Protein AF-A0A920KR29-F1 (afdb_monomer_lite)

Sequence (307 aa):
MPAYLQNIAGSGRSSRKSPVAQAPIISGMVPCNVIADEILTDHPDRYRAMLVESANPVHSLADSNRMREALRSLELVVVIDIAMTETARAADYVLPASTQYEKWEATFFNFEFPENYFHLRKPLFEPLGDSLSEAEIHCRLLEASGDMPLALIDELREILKREGRAAFRDRFMAAMSEDGMIAKLAPVILYRTLGEVLPEGAAEGAVLWPLTLNFALRDSDSLARAGYEGDPNEQADKLFDAIIAGHSGITFSKDDMQTVWSRLGNEGCIQLVIPTLLEELQVLEAGPVDRANTEFPFALSAGERRD

Secondary structure (DSSP, 8-state):
---SSS-SSS-S----B-TTT--B-BTTBPPGGGHHHHHSS--TT---EEEEES--HHHHSS-HHHHHHHHHHSSEEEEEESS--TTGGG-SEEEEBPPTTSS-EE------SSEEEE-EEPPSS---TT-B-HHHHHHHHHHHHT-S-HHHHHHHHHHHHHH-HHHHHHHHHHHHHH-HHHHHHHHHHHHTTGGGGSGGG-GGGGGHHHHHHHHHHHHHHHHHHTT--SSHHHHHHHHHHHHHH-SS-EEEEE--HHHHHHHSTTTT------HHHHHHHHHHHT------BTTB-----------

Foldseek 3Di:
DQQDFDCPAADQDDCDAQPFPRHDQGNNDDDLQCLLVLQPDPDPNRAQEDEAEADQCCPPPPPNPSVLVSLLSHPAYEYEHCDCHPSVVSGPYYAHAFDPQAAWDWDPDQDDPQWGKIATAHHNDHGDDPHYHVLVVVLVVCVVVVNDPVVLLVVLQVCCVPPNDVSSVVSLVVVCVVDVVSVVCVQNSQLSHVQVPQPPSNSNLSVCLVVLLVCLVPPVVQQVVLPQDDHSNSSSVVVSVCNSPDNDMGTRGGDDPVVVQVPGPPNSDGPPDNPVVVVLVVVCVVPPPPPQDPVHNDDPPDPDPSD

Radius of gyration: 23.45 Å; chains: 1; bounding box: 56×46×64 Å

Structure (mmCIF, N/CA/C/O backbone):
data_AF-A0A920KR29-F1
#
_entry.id   AF-A0A920KR29-F1
#
loop_
_atom_site.group_PDB
_atom_site.id
_atom_site.type_symbol
_atom_site.label_atom_id
_atom_site.label_alt_id
_atom_site.label_comp_id
_atom_site.label_asym_id
_atom_site.label_entity_id
_atom_site.label_seq_id
_atom_site.pdbx_PDB_ins_code
_atom_site.Cartn_x
_atom_site.Cartn_y
_atom_site.Cartn_z
_atom_site.occupancy
_atom_site.B_iso_or_equiv
_atom_site.auth_seq_id
_atom_site.auth_comp_id
_atom_site.auth_asym_id
_atom_site.auth_atom_id
_atom_site.pdbx_PDB_model_num
ATOM 1 N N . MET A 1 1 ? 27.895 7.045 6.489 1.00 32.09 1 MET A N 1
ATOM 2 C CA . MET A 1 1 ? 26.987 8.123 6.954 1.00 32.09 1 MET A CA 1
ATOM 3 C C . MET A 1 1 ? 25.670 8.047 6.179 1.00 32.09 1 MET A C 1
ATOM 5 O O . MET A 1 1 ? 25.695 7.434 5.112 1.00 32.09 1 MET A O 1
ATOM 9 N N . PRO A 1 2 ? 24.511 8.479 6.709 1.00 36.91 2 PRO A N 1
ATOM 10 C CA . PRO A 1 2 ? 23.272 8.494 5.928 1.00 36.91 2 PRO A CA 1
ATOM 11 C C . PRO A 1 2 ? 23.406 9.492 4.766 1.00 36.91 2 PRO A C 1
ATOM 13 O O . PRO A 1 2 ? 24.017 10.543 4.920 1.00 36.91 2 PRO A O 1
ATOM 16 N N . ALA A 1 3 ? 22.907 9.115 3.591 1.00 41.03 3 ALA A N 1
ATOM 17 C CA . ALA A 1 3 ? 23.108 9.800 2.308 1.00 41.03 3 ALA A CA 1
ATOM 18 C C . ALA A 1 3 ? 21.884 10.641 1.888 1.00 41.03 3 ALA A C 1
ATOM 20 O O . ALA A 1 3 ? 21.690 10.906 0.708 1.00 41.03 3 ALA A O 1
ATOM 21 N N . TYR A 1 4 ? 21.008 10.988 2.832 1.00 44.69 4 TYR A N 1
ATOM 22 C CA . TYR A 1 4 ? 19.692 11.558 2.544 1.00 44.69 4 TYR A CA 1
ATOM 23 C C . TYR A 1 4 ? 19.180 12.389 3.726 1.00 44.69 4 TYR A C 1
ATOM 25 O O . TYR A 1 4 ? 19.467 12.077 4.881 1.00 44.69 4 TYR A O 1
ATOM 33 N N . LEU A 1 5 ? 18.416 13.443 3.418 1.00 39.66 5 LEU A N 1
ATOM 34 C CA . LEU A 1 5 ? 17.867 14.394 4.395 1.00 39.66 5 LEU A CA 1
ATOM 35 C C . LEU A 1 5 ? 16.688 13.821 5.200 1.00 39.66 5 LEU A C 1
ATOM 37 O O . LEU A 1 5 ? 16.509 14.181 6.358 1.00 39.66 5 LEU A O 1
ATOM 41 N N . GLN A 1 6 ? 15.938 12.879 4.625 1.00 40.28 6 GLN A N 1
ATOM 42 C CA . GLN A 1 6 ? 14.946 12.034 5.293 1.00 40.28 6 GLN A CA 1
ATOM 43 C C . GLN A 1 6 ? 14.618 10.858 4.356 1.00 40.28 6 GLN A C 1
ATOM 45 O O . GLN A 1 6 ? 14.696 11.010 3.136 1.00 40.28 6 GLN A O 1
ATOM 50 N N . ASN A 1 7 ? 14.275 9.679 4.885 1.00 45.22 7 ASN A N 1
ATOM 51 C CA . ASN A 1 7 ? 13.752 8.595 4.045 1.00 45.22 7 ASN A CA 1
ATOM 52 C C . ASN A 1 7 ? 12.341 8.988 3.577 1.00 45.22 7 ASN A C 1
ATOM 54 O O . ASN A 1 7 ? 11.392 8.840 4.339 1.00 45.22 7 ASN A O 1
ATOM 58 N N . ILE A 1 8 ? 12.203 9.489 2.345 1.00 42.66 8 ILE A N 1
ATOM 59 C CA . ILE A 1 8 ? 10.887 9.726 1.718 1.00 42.66 8 ILE A CA 1
ATOM 60 C C . ILE A 1 8 ? 10.174 8.382 1.472 1.00 42.66 8 ILE A C 1
ATOM 62 O O . ILE A 1 8 ? 8.961 8.288 1.619 1.00 42.66 8 ILE A O 1
ATOM 66 N N . ALA A 1 9 ? 10.937 7.324 1.173 1.00 43.38 9 ALA A N 1
ATOM 67 C CA . ALA A 1 9 ? 10.475 5.938 1.144 1.00 43.38 9 ALA A CA 1
ATOM 68 C C . ALA A 1 9 ? 11.655 4.964 1.341 1.00 43.38 9 ALA A C 1
ATOM 70 O O . ALA A 1 9 ? 12.730 5.165 0.771 1.00 43.38 9 ALA A O 1
ATOM 71 N N . GLY A 1 10 ? 11.438 3.885 2.103 1.00 46.12 10 GLY A N 1
ATOM 72 C CA . GLY A 1 10 ? 12.388 2.780 2.311 1.00 46.12 10 GLY A CA 1
ATOM 73 C C . GLY A 1 10 ? 13.506 3.043 3.329 1.00 46.12 10 GLY A C 1
ATOM 74 O O . GLY A 1 10 ? 13.668 4.143 3.846 1.00 46.12 10 GLY A O 1
ATOM 75 N N . SER A 1 11 ? 14.283 2.007 3.653 1.00 48.25 11 SER A N 1
ATOM 76 C CA . SER A 1 11 ? 15.522 2.140 4.421 1.00 48.25 11 SER A CA 1
ATOM 77 C C . SER A 1 11 ? 16.669 2.399 3.442 1.00 48.25 11 SER A C 1
ATOM 79 O O . SER A 1 11 ? 17.024 1.533 2.645 1.00 48.25 11 SER A O 1
ATOM 81 N N . GLY A 1 12 ? 17.244 3.605 3.467 1.00 48.38 12 GLY A N 1
ATOM 82 C CA . GLY A 1 12 ? 18.262 4.078 2.519 1.00 48.38 12 GLY A CA 1
ATOM 83 C C . GLY A 1 12 ? 19.635 3.384 2.547 1.00 48.38 12 GLY A C 1
ATOM 84 O O . GLY A 1 12 ? 20.655 4.022 2.301 1.00 48.38 12 GLY A O 1
ATOM 85 N N . ARG A 1 13 ? 19.682 2.076 2.819 1.00 51.50 13 ARG A N 1
ATOM 86 C CA . ARG A 1 13 ? 20.790 1.171 2.491 1.00 51.50 13 ARG A CA 1
ATOM 87 C C . ARG A 1 13 ? 20.230 -0.211 2.180 1.00 51.50 13 ARG A C 1
ATOM 89 O O . ARG A 1 13 ? 20.000 -1.013 3.080 1.00 51.50 13 ARG A O 1
ATOM 96 N N . SER A 1 14 ? 20.058 -0.507 0.901 1.00 57.16 14 SER A N 1
ATOM 97 C CA . SER A 1 14 ? 19.889 -1.878 0.435 1.00 57.16 14 SER A CA 1
ATOM 98 C C . SER A 1 14 ? 21.133 -2.236 -0.368 1.00 57.16 14 SER A C 1
ATOM 100 O O . SER A 1 14 ? 21.427 -1.610 -1.379 1.00 57.16 14 SER A O 1
ATOM 102 N N . SER A 1 15 ? 21.892 -3.223 0.109 1.00 66.62 15 SER A N 1
ATOM 103 C CA . SER A 1 15 ? 22.982 -3.848 -0.650 1.00 66.62 15 SER A CA 1
ATOM 104 C C . SER A 1 15 ? 22.463 -4.840 -1.692 1.00 66.62 15 SER A C 1
ATOM 106 O O . SER A 1 15 ? 23.258 -5.485 -2.375 1.00 66.62 15 SER A O 1
ATOM 108 N N . ARG A 1 16 ? 21.137 -5.011 -1.787 1.00 82.88 16 ARG A N 1
ATOM 109 C CA . ARG A 1 16 ? 20.531 -5.947 -2.725 1.00 82.88 16 ARG A CA 1
ATOM 110 C C . ARG A 1 16 ? 20.673 -5.405 -4.134 1.00 82.88 16 ARG A C 1
ATOM 112 O O . ARG A 1 16 ? 20.494 -4.212 -4.382 1.00 82.88 16 ARG A O 1
ATOM 119 N N . LYS A 1 17 ? 20.965 -6.322 -5.039 1.00 89.44 17 LYS A N 1
ATOM 120 C CA . LYS A 1 17 ? 21.074 -6.074 -6.464 1.00 89.44 17 LYS A CA 1
ATOM 121 C C . LYS A 1 17 ? 20.037 -6.915 -7.187 1.00 89.44 17 LYS A C 1
ATOM 123 O O . LYS A 1 17 ? 19.626 -7.956 -6.670 1.00 89.44 17 LYS A O 1
ATOM 128 N N . SER A 1 18 ? 19.596 -6.443 -8.342 1.00 92.19 18 SER A N 1
ATOM 129 C CA . SER A 1 18 ? 18.762 -7.230 -9.238 1.00 92.19 18 SER A CA 1
ATOM 130 C C . SER A 1 18 ? 19.529 -8.481 -9.702 1.00 92.19 18 SER A C 1
ATOM 132 O O . SER A 1 18 ? 20.762 -8.449 -9.761 1.00 92.19 18 SER A O 1
ATOM 134 N N . PRO A 1 19 ? 18.845 -9.609 -9.945 1.00 92.75 19 PRO A N 1
ATOM 135 C CA . PRO A 1 19 ? 19.512 -10.890 -10.153 1.00 92.75 19 PRO A CA 1
ATOM 136 C C . PRO A 1 19 ? 20.372 -10.924 -11.422 1.00 92.75 19 PRO A C 1
ATOM 138 O O . PRO A 1 19 ? 21.468 -11.479 -11.372 1.00 92.75 19 PRO A O 1
ATOM 141 N N . VAL A 1 20 ? 19.938 -10.294 -12.519 1.00 95.12 20 VAL A N 1
ATOM 142 C CA . VAL A 1 20 ? 20.642 -10.355 -13.809 1.00 95.12 20 VAL A CA 1
ATOM 143 C C . VAL A 1 20 ? 21.602 -9.183 -13.990 1.00 95.12 20 VAL A C 1
ATOM 145 O O . VAL A 1 20 ? 22.815 -9.377 -14.049 1.00 95.12 20 VAL A O 1
ATOM 148 N N . ALA A 1 21 ? 21.083 -7.957 -14.068 1.00 92.88 21 ALA A N 1
ATOM 149 C CA . ALA A 1 21 ? 21.861 -6.757 -14.371 1.00 92.88 21 ALA A CA 1
ATOM 150 C C . ALA A 1 21 ? 22.701 -6.284 -13.177 1.00 92.88 21 ALA A C 1
ATOM 152 O O . ALA A 1 21 ? 23.499 -5.356 -13.305 1.00 92.88 21 ALA A O 1
ATOM 153 N N . GLN A 1 22 ? 22.524 -6.902 -12.001 1.00 92.50 22 GLN A N 1
ATOM 154 C CA . GLN A 1 22 ? 23.219 -6.533 -10.768 1.00 92.50 22 GLN A CA 1
ATOM 155 C C . GLN A 1 22 ? 23.025 -5.049 -10.401 1.00 92.50 22 GLN A C 1
ATOM 157 O O . GLN A 1 22 ? 23.864 -4.436 -9.729 1.00 92.50 22 GLN A O 1
ATOM 162 N N . ALA A 1 23 ? 21.888 -4.483 -10.813 1.00 88.56 23 ALA A N 1
ATOM 163 C CA . ALA A 1 23 ? 21.534 -3.095 -10.591 1.00 88.56 23 ALA A CA 1
ATOM 164 C C . ALA A 1 23 ? 21.112 -2.889 -9.125 1.00 88.56 23 ALA A C 1
ATOM 166 O O . ALA A 1 23 ? 20.394 -3.728 -8.574 1.00 88.56 23 ALA A O 1
ATOM 167 N N . PRO A 1 24 ? 21.521 -1.794 -8.460 1.00 84.19 24 PRO A N 1
ATOM 168 C CA . PRO A 1 24 ? 21.132 -1.534 -7.077 1.00 84.19 24 PRO A CA 1
ATOM 169 C C . PRO A 1 24 ? 19.609 -1.457 -6.904 1.00 84.19 24 PRO A C 1
ATOM 171 O O . PRO A 1 24 ? 18.938 -0.694 -7.600 1.00 84.19 24 PRO A O 1
ATOM 174 N N . ILE A 1 25 ? 19.071 -2.204 -5.937 1.00 83.69 25 ILE A N 1
ATOM 175 C CA . ILE A 1 25 ? 17.658 -2.131 -5.549 1.00 83.69 25 ILE A CA 1
ATOM 176 C C . ILE A 1 25 ? 17.528 -1.098 -4.439 1.00 83.69 25 ILE A C 1
ATOM 178 O O . ILE A 1 25 ? 17.910 -1.359 -3.295 1.00 83.69 25 ILE A O 1
ATOM 182 N N . ILE A 1 26 ? 16.971 0.066 -4.764 1.00 79.00 26 ILE A N 1
ATOM 183 C CA . ILE A 1 26 ? 16.855 1.201 -3.843 1.00 79.00 26 ILE A CA 1
ATOM 184 C C . ILE A 1 26 ? 15.423 1.253 -3.327 1.00 79.00 26 ILE A C 1
ATOM 186 O O . ILE A 1 26 ? 14.479 1.336 -4.106 1.00 79.00 26 ILE A O 1
ATOM 190 N N . SER A 1 27 ? 15.255 1.170 -2.006 1.00 74.81 27 SER A N 1
ATOM 191 C CA . SER A 1 27 ? 13.931 1.174 -1.364 1.00 74.81 27 SER A CA 1
ATOM 192 C C . SER A 1 27 ? 12.973 0.109 -1.921 1.00 74.81 27 SER A C 1
ATOM 194 O O . SER A 1 27 ? 11.772 0.327 -2.003 1.00 74.81 27 SER A O 1
ATOM 196 N N . GLY A 1 28 ? 13.514 -1.052 -2.311 1.00 80.38 28 GLY A N 1
ATOM 197 C CA . GLY A 1 28 ? 12.745 -2.153 -2.903 1.00 80.38 28 GLY A CA 1
ATOM 198 C C . GLY A 1 28 ? 12.438 -1.997 -4.396 1.00 80.38 28 GLY A C 1
ATOM 199 O O . GLY A 1 28 ? 11.865 -2.909 -4.977 1.00 80.38 28 GLY A O 1
ATOM 200 N N . MET A 1 29 ? 12.845 -0.894 -5.030 1.0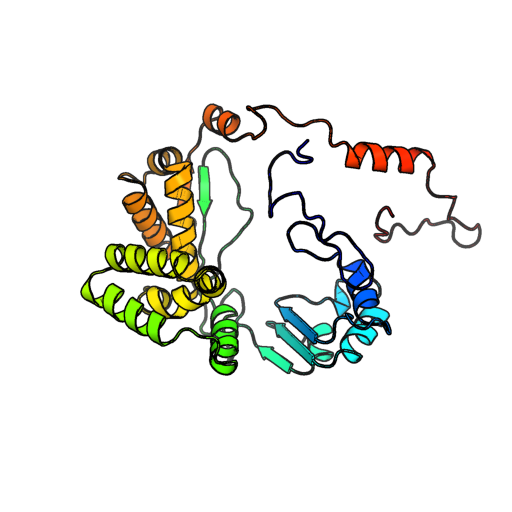0 85.69 29 MET A N 1
ATOM 201 C CA . MET A 1 29 ? 12.582 -0.620 -6.442 1.00 85.69 29 MET A CA 1
ATOM 202 C C . MET A 1 29 ? 13.770 -1.022 -7.317 1.00 85.69 29 MET A C 1
ATOM 204 O O . MET A 1 29 ? 14.912 -0.626 -7.062 1.00 85.69 29 MET A O 1
ATOM 208 N N . VAL A 1 30 ? 13.486 -1.790 -8.368 1.00 88.62 30 VAL A N 1
ATOM 209 C CA . VAL A 1 30 ? 14.433 -2.105 -9.445 1.00 88.62 30 VAL A CA 1
ATOM 210 C C . VAL A 1 30 ? 14.406 -0.962 -10.465 1.00 88.62 30 VAL A C 1
ATOM 212 O O . VAL A 1 30 ? 13.326 -0.458 -10.780 1.00 88.62 30 VAL A O 1
ATOM 215 N N . PRO A 1 31 ? 15.557 -0.523 -11.003 1.00 88.19 31 PRO A N 1
ATOM 216 C CA . PRO A 1 31 ? 15.575 0.472 -12.065 1.00 88.19 31 PRO A CA 1
ATOM 217 C C . PRO A 1 31 ? 14.772 0.059 -13.299 1.00 88.19 31 PRO A C 1
ATOM 219 O O . PRO A 1 31 ? 14.993 -1.006 -13.866 1.00 88.19 31 PRO A O 1
ATOM 222 N N . CYS A 1 32 ? 13.883 0.933 -13.771 1.00 90.38 32 CYS A N 1
ATOM 223 C CA . CYS A 1 32 ? 13.009 0.588 -14.890 1.00 90.38 32 CYS A CA 1
ATOM 224 C C . CYS A 1 32 ? 13.764 0.314 -16.202 1.00 90.38 32 CYS A C 1
ATOM 226 O O . CYS A 1 32 ? 13.289 -0.454 -17.032 1.00 90.38 32 CYS A O 1
ATOM 228 N N . ASN A 1 33 ? 14.939 0.923 -16.389 1.00 87.69 33 ASN A N 1
ATOM 229 C CA . ASN A 1 33 ? 15.741 0.774 -17.603 1.00 87.69 33 ASN A CA 1
ATOM 230 C C . ASN A 1 33 ? 16.387 -0.611 -17.743 1.00 87.69 33 ASN A C 1
ATOM 232 O O . ASN A 1 33 ? 16.671 -1.007 -18.865 1.00 87.69 33 ASN A O 1
ATOM 236 N N . VAL A 1 34 ? 16.577 -1.351 -16.643 1.00 92.12 34 VAL A N 1
ATOM 237 C CA . VAL A 1 34 ? 17.141 -2.709 -16.702 1.00 92.12 34 VAL A CA 1
ATOM 238 C C . VAL A 1 34 ? 16.070 -3.792 -16.796 1.00 92.12 34 VAL A C 1
ATOM 240 O O . VAL A 1 34 ? 16.413 -4.950 -16.981 1.00 92.12 34 VAL A O 1
ATOM 243 N N . ILE A 1 35 ? 14.775 -3.458 -16.700 1.00 94.75 35 ILE A N 1
ATOM 244 C CA . ILE A 1 35 ? 13.690 -4.459 -16.686 1.00 94.75 35 ILE A CA 1
ATOM 245 C C . ILE A 1 35 ? 13.759 -5.370 -17.914 1.00 94.75 35 ILE A C 1
ATOM 247 O O . ILE A 1 35 ? 13.662 -6.584 -17.777 1.00 94.75 35 ILE A O 1
ATOM 251 N N . ALA A 1 36 ? 13.959 -4.806 -19.107 1.00 95.56 36 ALA A N 1
ATOM 252 C CA . ALA A 1 36 ? 14.069 -5.617 -20.313 1.00 95.56 36 ALA A CA 1
ATOM 253 C C . ALA A 1 36 ? 15.317 -6.515 -20.299 1.00 95.56 36 ALA A C 1
ATOM 255 O O . ALA A 1 36 ? 15.246 -7.632 -20.796 1.00 95.56 36 ALA A O 1
ATOM 256 N N . ASP A 1 37 ? 16.426 -6.071 -19.703 1.00 95.00 37 ASP A N 1
ATOM 257 C CA . ASP A 1 37 ? 17.659 -6.861 -19.581 1.00 95.00 37 ASP A CA 1
ATOM 258 C C . ASP A 1 37 ? 17.519 -7.990 -18.550 1.00 95.00 37 ASP A C 1
ATOM 260 O O . ASP A 1 37 ? 18.048 -9.081 -18.746 1.00 95.00 37 ASP A O 1
ATOM 264 N N . GLU A 1 38 ? 16.754 -7.757 -17.479 1.00 96.50 38 GLU A N 1
ATOM 265 C CA . GLU A 1 38 ? 16.387 -8.776 -16.486 1.00 96.50 38 GLU A CA 1
ATOM 266 C C . GLU A 1 38 ? 15.477 -9.873 -17.061 1.00 96.50 38 GLU A C 1
ATOM 268 O O . GLU A 1 38 ? 15.359 -10.943 -16.464 1.00 96.50 38 GLU A O 1
ATOM 273 N N . ILE A 1 39 ? 14.833 -9.617 -18.204 1.00 97.88 39 ILE A N 1
ATOM 274 C CA . ILE A 1 39 ? 13.908 -10.538 -18.876 1.00 97.88 39 ILE A CA 1
ATOM 275 C C . ILE A 1 39 ? 14.580 -11.216 -20.079 1.00 97.88 39 ILE A C 1
ATOM 277 O O . ILE A 1 39 ? 14.587 -12.441 -20.181 1.00 97.88 39 ILE A O 1
ATOM 281 N N . LEU A 1 40 ? 15.152 -10.428 -20.994 1.00 97.44 40 LEU A N 1
ATOM 282 C CA . LEU A 1 40 ? 15.701 -10.865 -22.283 1.00 97.44 40 LEU A CA 1
ATOM 283 C C . LEU A 1 40 ? 17.138 -11.380 -22.137 1.00 97.44 40 LEU A C 1
ATOM 285 O O . LEU A 1 40 ? 18.087 -10.838 -22.704 1.00 97.44 40 LEU A O 1
ATOM 289 N N . THR A 1 41 ? 17.298 -12.434 -21.346 1.00 96.88 41 THR A N 1
ATOM 290 C CA . THR A 1 41 ? 18.589 -13.060 -21.052 1.00 96.88 41 THR A CA 1
ATOM 291 C C . THR A 1 41 ? 18.433 -14.568 -20.869 1.00 96.88 41 THR A C 1
ATOM 293 O O . THR A 1 41 ? 17.345 -15.062 -20.580 1.00 96.88 41 THR A O 1
ATOM 296 N N . ASP A 1 42 ? 19.538 -15.305 -20.954 1.00 95.75 42 ASP A N 1
ATOM 297 C CA . ASP A 1 42 ? 19.591 -16.732 -20.614 1.00 95.75 42 ASP A CA 1
ATOM 298 C C . ASP A 1 42 ? 19.933 -16.980 -19.132 1.00 95.75 42 ASP A C 1
ATOM 300 O O . ASP A 1 42 ? 20.106 -18.127 -18.714 1.00 95.75 42 ASP A O 1
ATOM 304 N N . HIS A 1 43 ? 20.037 -15.924 -18.313 1.00 97.44 43 HIS A N 1
ATOM 305 C CA . HIS A 1 43 ? 20.346 -16.055 -16.887 1.00 97.44 43 HIS A CA 1
ATOM 306 C C . HIS A 1 43 ? 19.310 -16.948 -16.168 1.00 97.44 43 HIS A C 1
ATOM 308 O O . HIS A 1 43 ? 18.105 -16.778 -16.387 1.00 97.44 43 HIS A O 1
ATOM 314 N N . PRO A 1 44 ? 19.735 -17.881 -15.288 1.00 96.38 44 PRO A N 1
ATOM 315 C CA . PRO A 1 44 ? 18.816 -18.798 -14.605 1.00 96.38 44 PRO A CA 1
ATOM 316 C C . PRO A 1 44 ? 17.783 -18.077 -13.729 1.00 96.38 44 PRO A C 1
ATOM 318 O O . PRO A 1 44 ? 16.637 -18.510 -13.661 1.00 96.38 44 PRO A O 1
ATOM 321 N N . ASP A 1 45 ? 18.171 -16.952 -13.124 1.00 96.38 45 ASP A N 1
ATOM 322 C CA . ASP A 1 45 ? 17.314 -16.144 -12.242 1.00 96.38 45 ASP A CA 1
ATOM 323 C C . ASP A 1 45 ? 16.628 -14.964 -12.956 1.00 96.38 45 ASP A C 1
ATOM 325 O O . ASP A 1 45 ? 16.266 -13.975 -12.315 1.00 96.38 45 ASP A O 1
ATOM 329 N N . ARG A 1 46 ? 16.490 -15.019 -14.288 1.00 97.25 46 ARG A N 1
ATOM 330 C CA . ARG A 1 46 ? 15.768 -13.985 -15.044 1.00 97.25 46 ARG A CA 1
ATOM 331 C C . ARG A 1 46 ? 14.313 -13.872 -14.592 1.00 97.25 46 ARG A C 1
ATOM 333 O O . ARG A 1 46 ? 13.714 -14.843 -14.120 1.00 97.25 46 ARG A O 1
ATOM 340 N N . TYR A 1 47 ? 13.702 -12.716 -14.810 1.00 97.44 47 TYR A N 1
ATOM 341 C CA . TYR A 1 47 ? 12.272 -12.559 -14.562 1.00 97.44 47 TYR A CA 1
ATOM 342 C C . TYR A 1 47 ? 11.467 -13.386 -15.572 1.00 97.44 47 TYR A C 1
ATOM 344 O O . TYR A 1 47 ? 11.694 -13.310 -16.777 1.00 97.44 47 TYR A O 1
ATOM 352 N N . ARG A 1 48 ? 10.538 -14.207 -15.065 1.00 98.00 48 ARG A N 1
ATOM 353 C CA . ARG A 1 48 ? 9.689 -15.106 -15.874 1.00 98.00 48 ARG A CA 1
ATOM 354 C C . ARG A 1 48 ? 8.219 -14.707 -15.879 1.00 98.00 48 ARG A C 1
ATOM 356 O O . ARG A 1 48 ? 7.492 -15.124 -16.769 1.00 98.00 48 ARG A O 1
ATOM 363 N N . ALA A 1 49 ? 7.791 -13.891 -14.922 1.00 98.25 49 ALA A N 1
ATOM 364 C CA . ALA A 1 49 ? 6.436 -13.370 -14.855 1.00 98.25 49 ALA A CA 1
ATOM 365 C C . ALA A 1 49 ? 6.442 -11.902 -14.422 1.00 98.25 49 ALA A C 1
ATOM 367 O O . ALA A 1 49 ? 7.364 -11.461 -13.731 1.00 98.25 49 ALA A O 1
ATOM 368 N N . MET A 1 50 ? 5.403 -11.164 -14.805 1.00 97.62 50 MET A N 1
ATOM 369 C CA . MET A 1 50 ? 5.210 -9.774 -14.407 1.00 97.62 50 MET A CA 1
ATOM 370 C C . MET A 1 50 ? 3.735 -9.502 -14.107 1.00 97.62 50 MET A C 1
ATOM 372 O O . MET A 1 50 ? 2.859 -9.802 -14.916 1.00 97.62 50 MET A O 1
ATOM 376 N N . LEU A 1 51 ? 3.476 -8.901 -12.946 1.00 98.06 51 LEU A N 1
ATOM 377 C CA . LEU A 1 51 ? 2.200 -8.269 -12.628 1.00 98.06 51 LEU A CA 1
ATOM 378 C C . LEU A 1 51 ? 2.384 -6.759 -12.785 1.00 98.06 51 LEU A C 1
ATOM 380 O O . LEU A 1 51 ? 3.255 -6.172 -12.143 1.00 98.06 51 LEU A O 1
ATOM 384 N N . VAL A 1 52 ? 1.608 -6.152 -13.677 1.00 98.00 52 VAL A N 1
ATOM 385 C CA . VAL A 1 52 ? 1.643 -4.715 -13.952 1.00 98.00 52 VAL A CA 1
ATOM 386 C C . VAL A 1 52 ? 0.346 -4.104 -13.457 1.00 98.00 52 VAL A C 1
ATOM 388 O O . VAL A 1 52 ? -0.725 -4.470 -13.926 1.00 98.00 52 VAL A O 1
ATOM 391 N N . GLU A 1 53 ? 0.436 -3.161 -12.531 1.00 97.62 53 GLU A N 1
ATOM 392 C CA . GLU A 1 53 ? -0.726 -2.491 -11.951 1.00 97.62 53 GLU A CA 1
ATOM 393 C C . GLU A 1 53 ? -0.636 -0.990 -12.202 1.00 97.62 53 GLU A C 1
ATOM 395 O O . GLU A 1 53 ? 0.396 -0.378 -11.917 1.00 97.62 53 GLU A O 1
ATOM 400 N N . SER A 1 54 ? -1.708 -0.410 -12.753 1.00 94.75 54 SER A N 1
ATOM 401 C CA . SER A 1 54 ? -1.844 1.035 -12.993 1.00 94.75 54 SER A CA 1
ATOM 402 C C . SER A 1 54 ? -0.634 1.669 -13.704 1.00 94.75 54 SER A C 1
ATOM 404 O O . SER A 1 54 ? -0.243 2.806 -13.429 1.00 94.75 54 SER A O 1
ATOM 406 N N . ALA A 1 55 ? -0.016 0.928 -14.630 1.00 95.31 55 ALA A N 1
ATOM 407 C CA . ALA A 1 55 ? 1.177 1.350 -15.351 1.00 95.31 55 ALA A CA 1
ATOM 408 C C . ALA A 1 55 ? 1.164 0.858 -16.802 1.00 95.31 55 ALA A C 1
ATOM 410 O O . ALA A 1 55 ? 0.683 -0.227 -17.115 1.00 95.31 55 ALA A O 1
ATOM 411 N N . ASN A 1 56 ? 1.776 1.644 -17.690 1.00 96.94 56 ASN A N 1
ATOM 412 C CA . ASN A 1 56 ? 1.877 1.326 -19.113 1.00 96.94 56 ASN A CA 1
ATOM 413 C C . ASN A 1 56 ? 3.345 1.288 -19.589 1.00 96.94 56 ASN A C 1
ATOM 415 O O . ASN A 1 56 ? 3.732 2.116 -20.417 1.00 96.94 56 ASN A O 1
ATOM 419 N N . PRO A 1 57 ? 4.185 0.366 -19.075 1.00 95.75 57 PRO A N 1
ATOM 420 C CA . PRO A 1 57 ? 5.617 0.326 -19.362 1.00 95.75 57 PRO A CA 1
ATOM 421 C C . PRO A 1 57 ? 5.968 0.195 -20.846 1.00 95.75 57 PRO A C 1
ATOM 423 O O . PRO A 1 57 ? 6.994 0.723 -21.263 1.00 95.75 57 PRO A O 1
ATOM 426 N N . VAL A 1 58 ? 5.122 -0.436 -21.669 1.00 96.12 58 VAL A N 1
ATOM 427 C CA . VAL A 1 58 ? 5.323 -0.468 -23.130 1.00 96.12 58 VAL A CA 1
ATOM 428 C C . VAL A 1 58 ? 5.391 0.940 -23.725 1.00 96.12 58 VAL A C 1
ATOM 430 O O . VAL A 1 58 ? 6.136 1.170 -24.678 1.00 96.12 58 VAL A O 1
ATOM 433 N N . HIS A 1 59 ? 4.604 1.871 -23.191 1.00 94.19 59 HIS A N 1
ATOM 434 C CA . HIS A 1 59 ? 4.565 3.254 -23.650 1.00 94.19 59 HIS A CA 1
ATOM 435 C C . HIS A 1 59 ? 5.499 4.171 -22.849 1.00 94.19 59 HIS A C 1
ATOM 437 O O . HIS A 1 59 ? 6.142 5.036 -23.435 1.00 94.19 59 HIS A O 1
ATOM 443 N N . SER A 1 60 ? 5.556 4.010 -21.524 1.00 93.00 60 SER A N 1
ATOM 444 C CA . SER A 1 60 ? 6.206 4.966 -20.623 1.00 93.00 60 SER A CA 1
ATOM 445 C C . SER A 1 60 ? 7.690 4.703 -20.369 1.00 93.00 60 SER A C 1
ATOM 447 O O . SER A 1 60 ? 8.394 5.627 -19.961 1.00 93.00 60 SER A O 1
ATOM 449 N N . LEU A 1 61 ? 8.180 3.476 -20.584 1.00 91.56 61 LEU A N 1
ATOM 450 C CA . LEU A 1 61 ? 9.599 3.154 -20.430 1.00 91.56 61 LEU A CA 1
ATOM 451 C C . LEU A 1 61 ? 10.362 3.325 -21.746 1.00 91.56 61 LEU A C 1
ATOM 453 O O . LEU A 1 61 ? 9.793 3.282 -22.838 1.00 91.56 61 LEU A O 1
ATOM 457 N N . ALA A 1 62 ? 11.675 3.526 -21.623 1.00 84.31 62 ALA A N 1
ATOM 458 C CA . ALA A 1 62 ? 12.566 3.643 -22.768 1.00 84.31 62 ALA A CA 1
ATOM 459 C C . ALA A 1 62 ? 12.551 2.363 -23.619 1.00 84.31 62 ALA A C 1
ATOM 461 O O . ALA A 1 62 ? 12.428 1.257 -23.095 1.00 84.31 62 ALA A O 1
ATOM 462 N N . ASP A 1 63 ? 12.708 2.545 -24.931 1.00 90.75 63 ASP A N 1
ATOM 463 C CA . ASP A 1 63 ? 12.679 1.478 -25.934 1.00 90.75 63 ASP A CA 1
ATOM 464 C C . ASP A 1 63 ? 11.400 0.617 -25.883 1.00 90.75 63 ASP A C 1
ATOM 466 O O . ASP A 1 63 ? 11.391 -0.561 -25.515 1.00 90.75 63 ASP A O 1
ATOM 470 N N . SER A 1 64 ? 10.287 1.211 -26.324 1.00 93.75 64 SER A N 1
ATOM 471 C CA . SER A 1 64 ? 8.990 0.532 -26.411 1.00 93.75 64 SER A CA 1
ATOM 472 C C . SER A 1 64 ? 9.027 -0.774 -27.210 1.00 93.75 64 SER A C 1
ATOM 474 O O . SER A 1 64 ? 8.210 -1.661 -26.971 1.00 93.75 64 SER A O 1
ATOM 476 N N . ASN A 1 65 ? 9.925 -0.915 -28.192 1.00 94.81 65 ASN A N 1
ATOM 477 C CA . ASN A 1 65 ? 10.015 -2.141 -28.986 1.00 94.81 65 ASN A CA 1
ATOM 478 C C . ASN A 1 65 ? 10.635 -3.271 -28.170 1.00 94.81 65 ASN A C 1
ATOM 480 O O . ASN A 1 65 ? 10.046 -4.353 -28.111 1.00 94.81 65 ASN A O 1
ATOM 484 N N . ARG A 1 66 ? 11.748 -2.991 -27.485 1.00 95.38 66 ARG A N 1
ATOM 485 C CA . ARG A 1 66 ? 12.396 -3.934 -26.569 1.00 95.38 66 ARG A CA 1
ATOM 486 C C . ARG A 1 66 ? 11.493 -4.289 -25.393 1.00 95.38 66 ARG A C 1
ATOM 488 O O . ARG A 1 66 ? 11.401 -5.455 -25.034 1.00 95.38 66 ARG A O 1
ATOM 495 N N . MET A 1 67 ? 10.743 -3.330 -24.845 1.00 96.75 67 MET A N 1
ATOM 496 C CA . MET A 1 67 ? 9.785 -3.620 -23.773 1.00 96.75 67 MET A CA 1
ATOM 497 C C . MET A 1 67 ? 8.660 -4.559 -24.239 1.00 96.75 67 MET A C 1
ATOM 499 O O . MET A 1 67 ? 8.315 -5.508 -23.540 1.00 96.75 67 MET A O 1
ATOM 503 N N . ARG A 1 68 ? 8.117 -4.365 -25.451 1.00 97.00 68 ARG A N 1
ATOM 504 C CA . ARG A 1 68 ? 7.132 -5.304 -26.026 1.00 97.00 68 ARG A CA 1
ATOM 505 C C . ARG A 1 68 ? 7.715 -6.693 -26.263 1.00 97.00 68 ARG A C 1
ATOM 507 O O . ARG A 1 68 ? 6.997 -7.677 -26.127 1.00 97.00 68 ARG A O 1
ATOM 514 N N . GLU A 1 69 ? 8.971 -6.774 -26.690 1.00 97.69 69 GLU A N 1
ATOM 515 C CA . GLU A 1 69 ? 9.679 -8.047 -26.834 1.00 97.69 69 GLU A CA 1
ATOM 516 C C . GLU A 1 69 ? 9.832 -8.746 -25.482 1.00 97.69 69 GLU A C 1
ATOM 518 O O . GLU A 1 69 ? 9.446 -9.906 -25.366 1.00 97.69 69 GLU A O 1
ATOM 523 N N . ALA A 1 70 ? 10.278 -8.015 -24.457 1.00 97.94 70 ALA A N 1
ATOM 524 C CA . ALA A 1 70 ? 10.416 -8.511 -23.095 1.00 97.94 70 ALA A CA 1
ATOM 525 C C . ALA A 1 70 ? 9.093 -9.085 -22.573 1.00 97.94 70 ALA A C 1
ATOM 527 O O . ALA A 1 70 ? 9.051 -10.257 -22.200 1.00 97.94 70 ALA A O 1
ATOM 528 N N . LEU A 1 71 ? 7.995 -8.323 -22.642 1.00 97.94 71 LEU A N 1
ATOM 529 C CA . LEU A 1 71 ? 6.689 -8.803 -22.179 1.00 97.94 71 LEU A CA 1
ATOM 530 C C . LEU A 1 71 ? 6.233 -10.075 -22.904 1.00 97.94 71 LEU A C 1
ATOM 532 O O . LEU A 1 71 ? 5.763 -10.997 -22.254 1.00 97.94 71 LEU A O 1
ATOM 536 N N . ARG A 1 72 ? 6.435 -10.174 -24.226 1.00 97.00 72 ARG A N 1
ATOM 537 C CA . ARG A 1 72 ? 6.084 -11.387 -24.992 1.00 97.00 72 ARG A CA 1
ATOM 538 C C . ARG A 1 72 ? 6.957 -12.604 -24.681 1.00 97.00 72 ARG A C 1
ATOM 540 O O . ARG A 1 72 ? 6.585 -13.709 -25.059 1.00 97.00 72 ARG A O 1
ATOM 547 N N . SER A 1 73 ? 8.135 -12.402 -24.096 1.00 97.81 73 SER A N 1
ATOM 548 C CA . SER A 1 73 ? 9.058 -13.486 -23.740 1.00 97.81 73 SER A CA 1
ATOM 549 C C . SER A 1 73 ? 8.832 -14.036 -22.328 1.00 97.81 73 SER A C 1
ATOM 551 O O . SER A 1 73 ? 9.348 -15.105 -21.998 1.00 97.81 73 SER A O 1
ATOM 553 N N . LEU A 1 74 ? 8.072 -13.308 -21.501 1.00 98.50 74 LEU A N 1
ATOM 554 C CA . LEU A 1 74 ? 7.624 -13.777 -20.196 1.00 98.50 74 LEU A CA 1
ATOM 555 C C . LEU A 1 74 ? 6.629 -14.930 -20.353 1.00 98.50 74 LEU A C 1
ATOM 557 O O . LEU A 1 74 ? 5.947 -15.072 -21.362 1.00 98.50 74 LEU A O 1
ATOM 561 N N . GLU A 1 75 ? 6.547 -15.758 -19.322 1.00 98.50 75 GLU A N 1
ATOM 562 C CA . GLU A 1 75 ? 5.627 -16.896 -19.255 1.00 98.50 75 GLU A CA 1
ATOM 563 C C . GLU A 1 75 ? 4.247 -16.507 -18.741 1.00 98.50 75 GLU A C 1
ATOM 565 O O . GLU A 1 75 ? 3.289 -17.255 -18.925 1.00 98.50 75 GLU A O 1
ATOM 570 N N . LEU A 1 76 ? 4.171 -15.373 -18.045 1.00 98.62 76 LEU A N 1
ATOM 571 C CA . LEU A 1 76 ? 2.929 -14.814 -17.550 1.00 98.62 76 LEU A CA 1
ATOM 572 C C . LEU A 1 76 ? 3.049 -13.298 -17.405 1.00 98.62 76 LEU A C 1
ATOM 574 O O . LEU A 1 76 ? 3.881 -12.796 -16.645 1.00 98.62 76 LEU A O 1
ATOM 578 N N . VAL A 1 77 ? 2.156 -12.577 -18.067 1.00 98.69 77 VAL A N 1
ATOM 579 C CA . VAL A 1 77 ? 1.942 -11.145 -17.892 1.00 98.69 77 VAL A CA 1
ATOM 580 C C . VAL A 1 77 ? 0.490 -10.912 -17.496 1.00 98.69 77 VAL A C 1
ATOM 582 O O . VAL A 1 77 ? -0.432 -11.194 -18.262 1.00 98.69 77 VAL A O 1
ATOM 585 N N . VAL A 1 78 ? 0.287 -10.376 -16.295 1.00 98.69 78 VAL A N 1
ATOM 586 C CA . VAL A 1 78 ? -1.031 -9.967 -15.793 1.00 98.69 78 VAL A CA 1
ATOM 587 C C . VAL A 1 78 ? -1.053 -8.453 -15.678 1.00 98.69 78 VAL A C 1
ATOM 589 O O . VAL A 1 78 ? -0.163 -7.873 -15.059 1.00 98.69 78 VAL A O 1
ATOM 592 N N . VAL A 1 79 ? -2.062 -7.812 -16.260 1.00 98.75 79 VAL A N 1
ATOM 593 C CA . VAL A 1 79 ? -2.236 -6.357 -16.201 1.00 98.75 79 VAL A CA 1
ATOM 594 C C . VAL A 1 79 ? -3.511 -6.015 -15.437 1.00 98.75 79 VAL A C 1
ATOM 596 O O . VAL A 1 79 ? -4.594 -6.437 -15.833 1.00 98.75 79 VAL A O 1
ATOM 599 N N . ILE A 1 80 ? -3.380 -5.248 -14.356 1.00 98.62 80 ILE A N 1
ATOM 600 C CA . ILE A 1 80 ? -4.476 -4.630 -13.603 1.00 98.62 80 ILE A CA 1
ATOM 601 C C . ILE A 1 80 ? -4.556 -3.167 -14.044 1.00 98.62 80 ILE A C 1
ATOM 603 O O . ILE A 1 80 ? -3.668 -2.371 -13.731 1.00 98.62 80 ILE A O 1
ATOM 607 N N . ASP A 1 81 ? -5.579 -2.819 -14.821 1.00 97.62 81 ASP A N 1
ATOM 608 C CA . ASP A 1 81 ? -5.695 -1.492 -15.435 1.00 97.62 81 ASP A CA 1
ATOM 609 C C . ASP A 1 81 ? -7.169 -1.134 -15.681 1.00 97.62 81 ASP A C 1
ATOM 611 O O . ASP A 1 81 ? -8.036 -2.003 -15.801 1.00 97.62 81 ASP A O 1
ATOM 615 N N . ILE A 1 82 ? -7.446 0.164 -15.768 1.00 96.94 82 ILE A N 1
ATOM 616 C CA . ILE A 1 82 ? -8.772 0.714 -16.074 1.00 96.94 82 ILE A CA 1
ATOM 617 C C . ILE A 1 82 ? -9.046 0.729 -17.585 1.00 96.94 82 ILE A C 1
ATOM 619 O O . ILE A 1 82 ? -10.176 0.952 -18.020 1.00 96.94 82 ILE A O 1
ATOM 623 N N . ALA A 1 83 ? -8.006 0.544 -18.404 1.00 95.81 83 ALA A N 1
ATOM 624 C CA . ALA A 1 83 ? -8.089 0.619 -19.855 1.00 95.81 83 ALA A CA 1
ATOM 625 C C . ALA A 1 83 ? -7.239 -0.453 -20.549 1.00 95.81 83 ALA A C 1
ATOM 627 O O . ALA A 1 83 ? -6.237 -0.941 -20.033 1.00 95.81 83 ALA A O 1
ATOM 628 N N . MET A 1 84 ? -7.608 -0.772 -21.792 1.00 97.25 84 MET A N 1
ATOM 629 C CA . MET A 1 84 ? -6.824 -1.643 -22.671 1.00 97.25 84 MET A CA 1
ATOM 630 C C . MET A 1 84 ? -5.621 -0.881 -23.263 1.00 97.25 84 MET A C 1
ATOM 632 O O . MET A 1 84 ? -5.617 -0.515 -24.443 1.00 97.25 84 MET A O 1
ATOM 636 N N . THR A 1 85 ? -4.619 -0.606 -22.424 1.00 97.75 85 THR A N 1
ATOM 637 C CA . THR A 1 85 ? -3.365 0.086 -22.772 1.00 97.75 85 THR A CA 1
ATOM 638 C C . THR A 1 85 ? -2.459 -0.744 -23.688 1.00 97.75 85 THR A C 1
ATOM 640 O O . THR A 1 85 ? -2.681 -1.934 -23.907 1.00 97.75 85 THR A O 1
ATOM 643 N N . GLU A 1 86 ? -1.395 -0.153 -24.240 1.00 97.25 86 GLU A N 1
ATOM 644 C CA . GLU A 1 86 ? -0.399 -0.883 -25.038 1.00 97.25 86 GLU A CA 1
ATOM 645 C C . GLU A 1 86 ? 0.251 -2.028 -24.255 1.00 97.25 86 GLU A C 1
ATOM 647 O O . GLU A 1 86 ? 0.587 -3.052 -24.850 1.00 97.25 86 GLU A O 1
ATOM 652 N N . THR A 1 87 ? 0.402 -1.862 -22.939 1.00 98.19 87 THR A N 1
ATOM 653 C CA . THR A 1 87 ? 0.862 -2.923 -22.037 1.00 98.19 87 THR A CA 1
ATOM 654 C C . THR A 1 87 ? -0.214 -3.989 -21.846 1.00 98.19 87 THR A C 1
ATOM 656 O O . THR A 1 87 ? 0.085 -5.165 -22.028 1.00 98.19 87 THR A O 1
ATOM 659 N N . ALA A 1 88 ? -1.469 -3.607 -21.578 1.00 98.12 88 ALA A N 1
ATOM 660 C CA . ALA A 1 88 ? -2.580 -4.560 -21.462 1.00 98.12 88 ALA A CA 1
ATOM 661 C C . ALA A 1 88 ? -2.761 -5.407 -22.734 1.00 98.12 88 ALA A C 1
ATOM 663 O O . ALA A 1 88 ? -2.989 -6.610 -22.666 1.00 98.12 88 ALA A O 1
ATOM 664 N N . ARG A 1 89 ? -2.567 -4.810 -23.916 1.00 97.25 89 ARG A N 1
ATOM 665 C CA . ARG A 1 89 ? -2.618 -5.512 -25.212 1.00 97.25 89 ARG A CA 1
ATOM 666 C C . ARG A 1 89 ? -1.495 -6.531 -25.418 1.00 97.25 89 ARG A C 1
ATOM 668 O O . ARG A 1 89 ? -1.575 -7.314 -26.362 1.00 97.25 89 ARG A O 1
ATOM 675 N N . ALA A 1 90 ? -0.440 -6.470 -24.610 1.00 96.12 90 ALA A N 1
ATOM 676 C CA . ALA A 1 90 ? 0.671 -7.414 -24.618 1.00 96.12 90 ALA A CA 1
ATOM 677 C C . ALA A 1 90 ? 0.582 -8.449 -23.479 1.00 96.12 90 ALA A C 1
ATOM 679 O O . ALA A 1 90 ? 1.494 -9.261 -23.358 1.00 96.12 90 ALA A O 1
ATOM 680 N N . ALA A 1 91 ? -0.471 -8.406 -22.656 1.00 98.31 91 ALA A N 1
ATOM 681 C CA . ALA A 1 91 ? -0.651 -9.277 -21.502 1.00 98.31 91 ALA A CA 1
ATOM 682 C C . ALA A 1 91 ? -1.354 -10.595 -21.852 1.00 98.31 91 ALA A C 1
ATOM 684 O O . ALA A 1 91 ? -2.137 -10.654 -22.802 1.00 98.31 91 ALA A O 1
ATOM 685 N N . ASP A 1 92 ? -1.133 -11.624 -21.033 1.00 98.62 92 ASP A N 1
ATOM 686 C CA . ASP A 1 92 ? -1.892 -12.879 -21.083 1.00 98.62 92 ASP A CA 1
ATOM 687 C C . ASP A 1 92 ? -3.274 -12.713 -20.444 1.00 98.62 92 ASP A C 1
ATOM 689 O O . ASP A 1 92 ? -4.273 -13.225 -20.953 1.00 98.62 92 ASP A O 1
ATOM 693 N N . TYR A 1 93 ? -3.337 -11.963 -19.339 1.00 98.44 93 TYR A N 1
ATOM 694 C CA . TYR A 1 93 ? -4.573 -11.653 -18.628 1.00 98.44 93 TYR A CA 1
ATOM 695 C C . TYR A 1 93 ? -4.671 -10.163 -18.331 1.00 98.44 93 TYR A C 1
ATOM 697 O O . TYR A 1 93 ? -3.707 -9.532 -17.896 1.00 98.44 93 TYR A O 1
ATOM 705 N N . VAL A 1 94 ? -5.874 -9.622 -18.508 1.00 98.38 94 VAL A N 1
ATOM 706 C CA . VAL A 1 94 ? -6.222 -8.262 -18.099 1.00 98.38 94 VAL A CA 1
ATOM 707 C C . VAL A 1 94 ? -7.313 -8.353 -17.041 1.00 98.38 94 VAL A C 1
ATOM 709 O O . VAL A 1 94 ? -8.372 -8.928 -17.291 1.00 98.38 94 VAL A O 1
ATOM 712 N N . LEU A 1 95 ? -7.036 -7.807 -15.861 1.00 98.44 95 LEU A N 1
ATOM 713 C CA . LEU A 1 95 ? -7.966 -7.714 -14.743 1.00 98.44 95 LEU A CA 1
ATOM 714 C C . LEU A 1 95 ? -8.509 -6.274 -14.702 1.00 98.44 95 LEU A C 1
ATOM 716 O O . LEU A 1 95 ? -7.731 -5.349 -14.461 1.00 98.44 95 LEU A O 1
ATOM 720 N N . PRO A 1 96 ? -9.806 -6.052 -14.986 1.00 97.81 96 PRO A N 1
ATOM 721 C CA . PRO A 1 96 ? -10.361 -4.707 -15.080 1.00 97.81 96 PRO A CA 1
ATOM 722 C C . PRO A 1 96 ? -10.438 -4.050 -13.698 1.00 97.81 96 PRO A C 1
ATOM 724 O O . PRO A 1 96 ? -11.169 -4.513 -12.820 1.00 97.81 96 PRO A O 1
ATOM 727 N N . ALA A 1 97 ? -9.703 -2.953 -13.521 1.00 97.94 97 ALA A N 1
ATOM 728 C CA . ALA A 1 97 ? -9.730 -2.163 -12.297 1.00 97.94 97 ALA A CA 1
ATOM 729 C C . ALA A 1 97 ? -10.825 -1.089 -12.345 1.00 97.94 97 ALA A C 1
ATOM 731 O O . ALA A 1 97 ? -11.083 -0.490 -13.393 1.00 97.94 97 ALA A O 1
ATOM 732 N N . SER A 1 98 ? -11.442 -0.807 -11.199 1.00 97.50 98 SER A N 1
ATOM 733 C CA . SER A 1 98 ? -12.334 0.341 -11.033 1.00 97.50 98 SER A CA 1
ATOM 734 C C . SER A 1 98 ? -11.557 1.650 -11.177 1.00 97.50 98 SER A C 1
ATOM 736 O O . SER A 1 98 ? -10.432 1.799 -10.682 1.00 97.50 98 SER A O 1
ATOM 738 N N . THR A 1 99 ? -12.166 2.633 -11.834 1.00 95.94 99 THR A N 1
ATOM 739 C CA . THR A 1 99 ? -11.595 3.973 -11.954 1.00 95.94 99 THR A CA 1
ATOM 740 C C . THR A 1 99 ? -11.569 4.687 -10.607 1.00 95.94 99 THR A C 1
ATOM 742 O O . THR A 1 99 ? -12.247 4.324 -9.648 1.00 95.94 99 THR A O 1
ATOM 745 N N . GLN A 1 100 ? -10.829 5.790 -10.563 1.00 93.12 100 GLN A N 1
ATOM 746 C CA . GLN A 1 100 ? -10.717 6.658 -9.393 1.00 93.12 100 GLN A CA 1
ATOM 747 C C . GLN A 1 100 ? -12.075 7.216 -8.895 1.00 93.12 100 GLN A C 1
ATOM 749 O O . GLN A 1 100 ? -12.185 7.694 -7.768 1.00 93.12 100 GLN A O 1
ATOM 754 N N . TYR A 1 101 ? -13.109 7.194 -9.745 1.00 95.06 101 TYR A N 1
ATOM 755 C CA . TYR A 1 101 ? -14.458 7.660 -9.419 1.00 95.06 101 TYR A CA 1
ATOM 756 C C . TYR A 1 101 ? -15.384 6.542 -8.924 1.00 95.06 101 TYR A C 1
ATOM 758 O O . TYR A 1 101 ? -16.511 6.830 -8.541 1.00 95.06 101 TYR A O 1
ATOM 766 N N . GLU A 1 102 ? -14.928 5.293 -8.939 1.00 96.69 102 GLU A N 1
ATOM 767 C CA . GLU A 1 102 ? -15.733 4.091 -8.673 1.00 96.69 102 GLU A CA 1
ATOM 768 C C . GLU A 1 102 ? -15.237 3.311 -7.448 1.00 96.69 102 GLU A C 1
ATOM 770 O O . GLU A 1 102 ? -15.757 2.246 -7.126 1.00 96.69 102 GLU A O 1
ATOM 775 N N . LYS A 1 103 ? -14.212 3.829 -6.764 1.00 95.56 103 LYS A N 1
ATOM 776 C CA . LYS A 1 103 ? -13.624 3.230 -5.565 1.00 95.56 103 LYS A CA 1
ATOM 777 C C . LYS A 1 103 ? -13.211 4.294 -4.556 1.00 95.56 103 LYS A C 1
ATOM 779 O O . LYS A 1 103 ? -13.056 5.470 -4.894 1.00 95.56 103 LYS A O 1
ATOM 784 N N . TRP A 1 104 ? -13.007 3.856 -3.321 1.00 95.81 104 TRP A N 1
ATOM 785 C CA . TRP A 1 104 ? -12.400 4.669 -2.277 1.00 95.81 104 TRP A CA 1
ATOM 786 C C . TRP A 1 104 ? -10.904 4.829 -2.540 1.00 95.81 104 TRP A C 1
ATOM 788 O O . TRP A 1 104 ? -10.196 3.848 -2.758 1.00 95.81 104 TRP A O 1
ATOM 798 N N . GLU A 1 105 ? -10.411 6.065 -2.528 1.00 92.25 105 GLU A N 1
ATOM 799 C CA . GLU A 1 105 ? -9.015 6.344 -2.872 1.00 92.25 105 GLU A CA 1
ATOM 800 C C . GLU A 1 105 ? -8.511 7.603 -2.171 1.00 92.25 105 GLU A C 1
ATOM 802 O O . GLU A 1 105 ? -9.266 8.550 -1.949 1.00 92.25 105 GLU A O 1
ATOM 807 N N . ALA A 1 106 ? -7.230 7.625 -1.813 1.00 91.12 106 ALA A N 1
ATOM 808 C CA . ALA A 1 106 ? -6.617 8.748 -1.118 1.00 91.12 106 ALA A CA 1
ATOM 809 C C . ALA A 1 106 ? -5.653 9.521 -2.018 1.00 91.12 106 ALA A C 1
ATOM 811 O O . ALA A 1 106 ? -4.940 8.946 -2.841 1.00 91.12 106 ALA A O 1
ATOM 812 N N . THR A 1 107 ? -5.579 10.832 -1.806 1.00 81.25 107 THR A N 1
ATOM 813 C CA . THR A 1 107 ? -4.530 11.658 -2.410 1.00 81.25 107 THR A CA 1
ATOM 814 C C . THR A 1 107 ? -3.274 11.601 -1.545 1.00 81.25 107 THR A C 1
ATOM 816 O O . THR A 1 107 ? -3.324 11.910 -0.357 1.00 81.25 107 THR A O 1
ATOM 819 N N . PHE A 1 108 ? -2.137 11.263 -2.155 1.00 77.81 108 PHE A N 1
ATOM 820 C CA . PHE A 1 108 ? -0.811 11.355 -1.538 1.00 77.81 108 PHE A CA 1
ATOM 821 C C . PHE A 1 108 ? -0.059 12.603 -2.040 1.00 77.81 108 PHE A C 1
ATOM 823 O O . PHE A 1 108 ? -0.414 13.169 -3.072 1.00 77.81 108 PHE A O 1
ATOM 830 N N . PHE A 1 109 ? 1.001 13.012 -1.330 1.00 69.19 109 PHE A N 1
ATOM 831 C CA . PHE A 1 109 ? 1.853 14.185 -1.629 1.00 69.19 109 PHE A CA 1
ATOM 832 C C . PHE A 1 109 ? 1.221 15.567 -1.406 1.00 69.19 109 PHE A C 1
ATOM 834 O O . PHE A 1 109 ? 1.622 16.550 -2.019 1.00 69.19 109 PHE A O 1
ATOM 841 N N . ASN A 1 110 ? 0.276 15.669 -0.482 1.00 72.62 110 ASN A N 1
ATOM 842 C CA . ASN A 1 110 ? -0.343 16.921 -0.052 1.00 72.62 110 ASN A CA 1
ATOM 843 C C . ASN A 1 110 ? 0.286 17.453 1.255 1.00 72.62 110 ASN A C 1
ATOM 845 O O . ASN A 1 110 ? -0.416 17.755 2.222 1.00 72.62 110 ASN A O 1
ATOM 849 N N . PHE A 1 111 ? 1.621 17.495 1.296 1.00 74.62 111 PHE A N 1
ATOM 850 C CA . PHE A 1 111 ? 2.377 17.946 2.466 1.00 74.62 111 PHE A CA 1
ATOM 851 C C . PHE A 1 111 ? 2.314 19.455 2.586 1.00 74.62 111 PHE A C 1
ATOM 853 O O . PHE A 1 111 ? 2.747 20.136 1.664 1.00 74.62 111 PHE A O 1
ATOM 860 N N . GLU A 1 112 ? 1.851 19.951 3.731 1.00 84.06 112 GLU A N 1
ATOM 861 C CA . GLU A 1 112 ? 1.724 21.382 3.967 1.00 84.06 112 GLU A CA 1
ATOM 862 C C . GLU A 1 112 ? 2.218 21.797 5.352 1.00 84.06 112 GLU A C 1
ATOM 864 O O . GLU A 1 112 ? 2.402 20.992 6.268 1.00 84.06 112 GLU A O 1
ATOM 869 N N . PHE A 1 113 ? 2.485 23.091 5.504 1.00 87.69 113 PHE A N 1
ATOM 870 C CA . PHE A 1 113 ? 2.894 23.683 6.770 1.00 87.69 113 PHE A CA 1
ATOM 871 C C . PHE A 1 113 ? 2.125 24.991 7.000 1.00 87.69 113 PHE A C 1
ATOM 873 O O . PHE A 1 113 ? 2.045 25.811 6.082 1.00 87.69 113 PHE A O 1
ATOM 880 N N . PRO A 1 114 ? 1.590 25.242 8.211 1.00 92.69 114 PRO A N 1
ATOM 881 C CA . PRO A 1 114 ? 1.751 24.460 9.449 1.00 92.69 114 PRO A CA 1
ATOM 882 C C . PRO A 1 114 ? 0.763 23.298 9.627 1.00 92.69 114 PRO A C 1
ATOM 884 O O . PRO A 1 114 ? 0.924 22.498 10.545 1.00 92.69 114 PRO A O 1
ATOM 887 N N . GLU A 1 115 ? -0.268 23.218 8.792 1.00 93.88 115 GLU A N 1
ATOM 888 C CA . GLU A 1 115 ? -1.353 22.242 8.905 1.00 93.88 115 GLU A CA 1
ATOM 889 C C . GLU A 1 115 ? -1.246 21.229 7.773 1.00 93.88 115 GLU A C 1
ATOM 891 O O . GLU A 1 115 ? -1.248 21.619 6.610 1.00 93.88 115 GLU A O 1
ATOM 896 N N . ASN A 1 116 ? -1.163 19.943 8.113 1.00 92.12 116 ASN A N 1
ATOM 897 C CA . ASN A 1 116 ? -1.180 18.865 7.130 1.00 92.12 116 ASN A CA 1
ATOM 898 C C . ASN A 1 116 ? -2.582 18.289 7.006 1.00 92.12 116 ASN A C 1
ATOM 900 O O . ASN A 1 116 ? -3.282 18.072 8.002 1.00 92.12 116 ASN A O 1
ATOM 904 N N . TYR A 1 117 ? -2.957 17.998 5.766 1.00 92.50 117 TYR A N 1
ATOM 905 C CA . TYR A 1 117 ? -4.281 17.512 5.420 1.00 92.50 117 TYR A CA 1
ATOM 906 C C . TYR A 1 117 ? -4.212 16.070 4.935 1.00 92.50 117 TYR A C 1
ATOM 908 O O . TYR A 1 117 ? -3.187 15.620 4.435 1.00 92.50 117 TYR A O 1
ATOM 916 N N . PHE A 1 118 ? -5.312 15.340 5.039 1.00 93.81 118 PHE A N 1
ATOM 917 C CA . PHE A 1 118 ? -5.482 14.047 4.389 1.00 93.81 118 PHE A CA 1
ATOM 918 C C . PHE A 1 118 ? -6.899 13.952 3.843 1.00 93.81 118 PHE A C 1
ATOM 920 O O . PHE A 1 118 ? -7.842 14.407 4.485 1.00 93.81 118 PHE A O 1
ATOM 927 N N . HIS A 1 119 ? -7.060 13.382 2.655 1.00 93.19 119 HIS A N 1
ATOM 928 C CA . HIS A 1 119 ? -8.370 13.220 2.041 1.00 93.19 119 HIS A CA 1
ATOM 929 C C . HIS A 1 119 ? -8.510 11.806 1.493 1.00 93.19 119 HIS A C 1
ATOM 931 O O . HIS A 1 119 ? -7.779 11.420 0.580 1.00 93.19 119 HIS A O 1
ATOM 937 N N . LEU A 1 120 ? -9.472 11.071 2.049 1.00 94.56 120 LEU A N 1
ATOM 938 C CA . LEU A 1 120 ? -9.997 9.846 1.473 1.00 94.56 120 LEU A CA 1
ATOM 939 C C . LEU A 1 120 ? -11.262 10.203 0.688 1.00 94.56 120 LEU A C 1
ATOM 941 O O . LEU A 1 120 ? -12.251 10.657 1.257 1.00 94.56 120 LEU A O 1
ATOM 945 N N . ARG A 1 121 ? -11.216 10.027 -0.628 1.00 93.56 121 ARG A N 1
ATOM 946 C CA . ARG A 1 121 ? -12.330 10.312 -1.526 1.00 93.56 121 ARG A CA 1
ATOM 947 C C . ARG A 1 121 ? -13.262 9.104 -1.593 1.00 93.56 121 ARG A C 1
ATOM 949 O O . ARG A 1 121 ? -12.804 7.984 -1.810 1.00 93.56 121 ARG A O 1
ATOM 956 N N . LYS A 1 122 ? -14.567 9.365 -1.484 1.00 94.12 122 LYS A N 1
ATOM 957 C CA . LYS A 1 122 ? -15.635 8.383 -1.724 1.00 94.12 122 LYS A CA 1
ATOM 958 C C . LYS A 1 122 ? -15.859 8.154 -3.230 1.00 94.12 122 LYS A C 1
ATOM 960 O O . LYS A 1 122 ? -15.671 9.101 -4.003 1.00 94.12 122 LYS A O 1
ATOM 965 N N . PRO A 1 123 ? -16.318 6.965 -3.658 1.00 95.25 123 PRO A N 1
ATOM 966 C CA . PRO A 1 123 ? -16.769 6.761 -5.033 1.00 95.25 123 PRO A CA 1
ATOM 967 C C . PRO A 1 123 ? -17.914 7.725 -5.387 1.00 95.25 123 PRO A C 1
ATOM 969 O O . PRO A 1 123 ? -18.782 8.022 -4.567 1.00 95.25 123 PRO A O 1
ATOM 972 N N . LEU A 1 124 ? -17.904 8.232 -6.620 1.00 95.00 124 LEU A N 1
ATOM 973 C CA . LEU A 1 124 ? -18.979 9.041 -7.205 1.00 95.00 124 LEU A CA 1
ATOM 974 C C . LEU A 1 124 ? -19.949 8.196 -8.039 1.00 95.00 124 LEU A C 1
ATOM 976 O O . LEU A 1 124 ? -21.083 8.618 -8.269 1.00 95.00 124 LEU A O 1
ATOM 980 N N . PHE A 1 125 ? -19.497 7.033 -8.504 1.00 95.81 125 PHE A N 1
ATOM 981 C CA . PHE A 1 125 ? -20.260 6.098 -9.318 1.00 95.81 125 PHE A CA 1
ATOM 982 C C . PHE A 1 125 ? -20.076 4.675 -8.793 1.00 95.81 125 PHE A C 1
ATOM 984 O O . PHE A 1 125 ? -19.079 4.369 -8.144 1.00 95.81 125 PHE A O 1
ATOM 991 N N . GLU A 1 126 ? -21.035 3.806 -9.097 1.00 95.25 126 GLU A N 1
ATOM 992 C CA . GLU A 1 126 ? -20.862 2.364 -8.921 1.00 95.25 126 GLU A CA 1
ATOM 993 C C . GLU A 1 126 ? -19.829 1.828 -9.930 1.00 95.25 126 GLU A C 1
ATOM 995 O O . GLU A 1 126 ? -19.744 2.377 -11.035 1.00 95.25 126 GLU A O 1
ATOM 1000 N N . PRO A 1 127 ? -19.087 0.753 -9.603 1.00 95.62 127 PRO A N 1
ATOM 1001 C CA . PRO A 1 127 ? -18.173 0.104 -10.540 1.00 95.62 127 PRO A CA 1
ATOM 1002 C C . PRO A 1 127 ? -18.825 -0.234 -11.886 1.00 95.62 127 PRO A C 1
ATOM 1004 O O . PRO A 1 127 ? -19.936 -0.772 -11.954 1.00 95.62 127 PRO A O 1
ATOM 1007 N N . LEU A 1 128 ? -18.127 0.079 -12.979 1.00 94.75 128 LEU A N 1
ATOM 1008 C CA . LEU A 1 128 ? -18.599 -0.212 -14.325 1.00 94.75 128 LEU A CA 1
ATOM 1009 C C . LEU A 1 128 ? -18.423 -1.695 -14.686 1.00 94.75 128 LEU A C 1
ATOM 1011 O O . LEU A 1 128 ? -17.315 -2.182 -14.907 1.00 94.75 128 LEU A O 1
ATOM 1015 N N . GLY A 1 129 ? -19.546 -2.388 -14.882 1.00 95.50 129 GLY A N 1
ATOM 1016 C CA . GLY A 1 129 ? -19.543 -3.793 -15.288 1.00 95.50 129 GLY A CA 1
ATOM 1017 C C . GLY A 1 129 ? -19.002 -4.686 -14.175 1.00 95.50 129 GLY A C 1
ATOM 1018 O O . GLY A 1 129 ? -19.479 -4.607 -13.049 1.00 95.50 129 GLY A O 1
ATOM 1019 N N . ASP A 1 130 ? -18.013 -5.518 -14.501 1.00 95.75 130 ASP A N 1
ATOM 1020 C CA . ASP A 1 130 ? -17.373 -6.440 -13.553 1.00 95.75 130 ASP A CA 1
ATOM 1021 C C . ASP A 1 130 ? -16.024 -5.903 -13.029 1.00 95.75 130 ASP A C 1
ATOM 1023 O O . ASP A 1 130 ? -15.176 -6.686 -12.593 1.00 95.75 130 ASP A O 1
ATOM 1027 N N . SER A 1 131 ? -15.778 -4.588 -13.124 1.00 97.62 131 SER A N 1
ATOM 1028 C CA . SER A 1 131 ? -14.554 -3.991 -12.584 1.00 97.62 131 SER A CA 1
ATOM 1029 C C . SER A 1 131 ? -14.512 -4.087 -11.058 1.00 97.62 131 SER A C 1
ATOM 1031 O O . SER A 1 131 ? -15.536 -4.048 -10.373 1.00 97.62 131 SER A O 1
ATOM 1033 N N . LEU A 1 132 ? -13.304 -4.252 -10.523 1.00 97.69 132 LEU A N 1
ATOM 1034 C CA . LEU A 1 132 ? -13.057 -4.410 -9.092 1.00 97.69 132 LEU A CA 1
ATOM 1035 C C . LEU A 1 132 ? -12.009 -3.393 -8.634 1.00 97.69 132 LEU A C 1
ATOM 1037 O O . LEU A 1 132 ? -11.130 -3.008 -9.407 1.00 97.69 132 LEU A O 1
ATOM 1041 N N . SER A 1 133 ? -12.052 -2.986 -7.365 1.00 96.81 133 SER A N 1
ATOM 1042 C CA . SER A 1 133 ? -10.920 -2.267 -6.778 1.00 96.81 133 SER A CA 1
ATOM 1043 C C . SER A 1 133 ? -9.694 -3.181 -6.713 1.00 96.81 133 SER A C 1
ATOM 1045 O O . SER A 1 133 ? -9.806 -4.404 -6.602 1.00 96.81 133 SER A O 1
ATOM 1047 N N . GLU A 1 134 ? -8.499 -2.602 -6.760 1.00 96.62 134 GLU A N 1
ATOM 1048 C CA . GLU A 1 134 ? -7.247 -3.357 -6.691 1.00 96.62 134 GLU A CA 1
ATOM 1049 C C . GLU A 1 134 ? -7.152 -4.144 -5.381 1.00 96.62 134 GLU A C 1
ATOM 1051 O O . GLU A 1 134 ? -6.689 -5.282 -5.378 1.00 96.62 134 GLU A O 1
ATOM 1056 N N . ALA A 1 135 ? -7.669 -3.588 -4.279 1.00 96.25 135 ALA A N 1
ATOM 1057 C CA . ALA A 1 135 ? -7.746 -4.284 -2.999 1.00 96.25 135 ALA A CA 1
ATOM 1058 C C . ALA A 1 135 ? -8.559 -5.589 -3.098 1.00 96.25 135 ALA A C 1
ATOM 1060 O O . ALA A 1 135 ? -8.100 -6.632 -2.627 1.00 96.25 135 ALA A O 1
ATOM 1061 N N . GLU A 1 136 ? -9.720 -5.558 -3.759 1.00 97.69 136 GLU A N 1
ATOM 1062 C CA . GLU A 1 136 ? -10.539 -6.749 -4.000 1.00 97.69 136 GLU A CA 1
ATOM 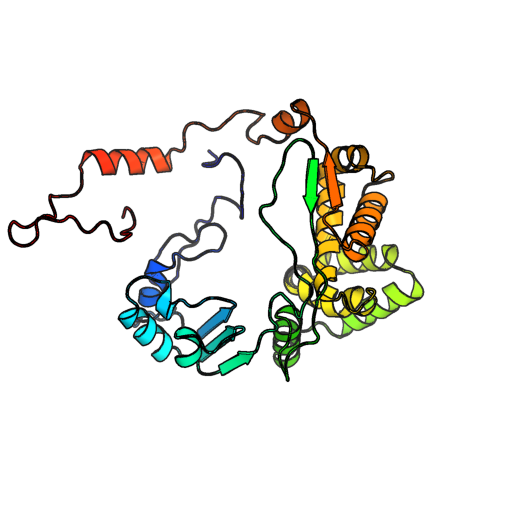1063 C C . GLU A 1 136 ? -9.835 -7.745 -4.935 1.00 97.69 136 GLU A C 1
ATOM 1065 O O . GLU A 1 136 ? -9.851 -8.950 -4.672 1.00 97.69 136 GLU A O 1
ATOM 1070 N N . ILE A 1 137 ? -9.170 -7.260 -5.992 1.00 98.19 137 ILE A N 1
ATOM 1071 C CA . ILE A 1 137 ? -8.392 -8.102 -6.917 1.00 98.19 137 ILE A CA 1
ATOM 1072 C C . ILE A 1 137 ? -7.283 -8.848 -6.160 1.00 98.19 137 ILE A C 1
ATOM 1074 O O . ILE A 1 137 ? -7.189 -10.072 -6.264 1.00 98.19 137 ILE A O 1
ATOM 1078 N N . HIS A 1 138 ? -6.481 -8.145 -5.356 1.00 97.38 138 HIS A N 1
ATOM 1079 C CA . HIS A 1 138 ? -5.404 -8.750 -4.562 1.00 97.38 138 HIS A CA 1
ATOM 1080 C C . HIS A 1 138 ? -5.927 -9.742 -3.521 1.00 97.38 138 HIS A C 1
ATOM 1082 O O . HIS A 1 138 ? -5.335 -10.809 -3.347 1.00 97.38 138 HIS A O 1
ATOM 1088 N N . CYS A 1 139 ? -7.058 -9.449 -2.870 1.00 97.94 139 CYS A N 1
ATOM 1089 C CA . CYS A 1 139 ? -7.685 -10.397 -1.947 1.00 97.94 139 CYS A CA 1
ATOM 1090 C C . CYS A 1 139 ? -8.101 -11.689 -2.662 1.00 97.94 139 CYS A C 1
ATOM 1092 O O . CYS A 1 139 ? -7.777 -12.775 -2.184 1.00 97.94 139 CYS A O 1
ATOM 1094 N N . ARG A 1 140 ? -8.746 -11.590 -3.832 1.00 97.88 140 ARG A N 1
ATOM 1095 C CA . ARG A 1 140 ? -9.147 -12.767 -4.621 1.00 97.88 140 ARG A CA 1
ATOM 1096 C C . ARG A 1 140 ? -7.959 -13.576 -5.125 1.00 97.88 140 ARG A C 1
ATOM 1098 O O . ARG A 1 140 ? -8.032 -14.801 -5.146 1.00 97.88 140 ARG A O 1
ATOM 1105 N N . LEU A 1 141 ? -6.866 -12.919 -5.521 1.00 96.62 141 LEU A N 1
ATOM 1106 C CA . LEU A 1 141 ? -5.641 -13.610 -5.934 1.00 96.62 141 LEU A CA 1
ATOM 1107 C C . LEU A 1 141 ? -5.043 -14.429 -4.780 1.00 96.62 141 LEU A C 1
ATOM 1109 O O . LEU A 1 141 ? -4.666 -15.579 -4.994 1.00 96.62 141 LEU A O 1
ATOM 1113 N N . LEU A 1 142 ? -5.018 -13.882 -3.561 1.00 96.31 142 LEU A N 1
ATOM 1114 C CA . LEU A 1 142 ? -4.544 -14.601 -2.370 1.00 96.31 142 LEU A CA 1
ATOM 1115 C C . LEU A 1 142 ? -5.499 -15.709 -1.904 1.00 96.31 142 LEU A C 1
ATOM 1117 O O . LEU A 1 142 ? -5.061 -16.754 -1.427 1.00 96.31 142 LEU A O 1
ATOM 1121 N N . GLU A 1 143 ? -6.809 -15.511 -2.044 1.00 96.19 143 GLU A N 1
ATOM 1122 C CA . GLU A 1 143 ? -7.799 -16.567 -1.798 1.00 96.19 143 GLU A CA 1
ATOM 1123 C C . GLU A 1 143 ? -7.613 -17.725 -2.783 1.00 96.19 143 GLU A C 1
ATOM 1125 O O . GLU A 1 143 ? -7.594 -18.888 -2.379 1.00 96.19 143 GLU A O 1
ATOM 1130 N N . ALA A 1 144 ? -7.418 -17.412 -4.065 1.00 96.94 144 ALA A N 1
ATOM 1131 C CA . ALA A 1 144 ? -7.188 -18.404 -5.107 1.00 96.94 144 ALA A CA 1
ATOM 1132 C C . ALA A 1 144 ? -5.837 -19.124 -4.961 1.00 96.94 144 ALA A C 1
ATOM 1134 O O . ALA A 1 144 ? -5.742 -20.297 -5.325 1.00 96.94 144 ALA A O 1
ATOM 1135 N N . SER A 1 145 ? -4.807 -18.460 -4.422 1.00 95.38 145 SER A N 1
ATOM 1136 C CA . SER A 1 145 ? -3.512 -19.095 -4.139 1.00 95.38 145 SER A CA 1
ATOM 1137 C C . SER A 1 145 ? -3.553 -20.018 -2.917 1.00 95.38 145 SER A C 1
ATOM 1139 O O . SER A 1 145 ? -2.709 -20.904 -2.792 1.00 95.38 145 SER A O 1
ATOM 1141 N N . GLY A 1 146 ? -4.553 -19.852 -2.043 1.00 95.81 146 GLY A N 1
ATOM 1142 C CA . GLY A 1 146 ? -4.677 -20.590 -0.786 1.00 95.81 146 GLY A CA 1
ATOM 1143 C C . GLY A 1 146 ? -3.844 -20.010 0.361 1.00 95.81 146 GLY A C 1
ATOM 1144 O O . GLY A 1 146 ? -3.765 -20.635 1.416 1.00 95.81 146 GLY A O 1
ATOM 1145 N N . ASP A 1 147 ? -3.256 -18.824 0.179 1.00 93.69 147 ASP A N 1
ATOM 1146 C CA . ASP A 1 147 ? -2.404 -18.165 1.181 1.00 93.69 147 ASP A CA 1
ATOM 1147 C C . ASP A 1 147 ? -3.185 -17.219 2.112 1.00 93.69 147 ASP A C 1
ATOM 1149 O O . ASP A 1 147 ? -2.622 -16.648 3.049 1.00 93.69 147 ASP A O 1
ATOM 1153 N N . MET A 1 148 ? -4.490 -17.037 1.877 1.00 95.88 148 MET A N 1
ATOM 1154 C CA . MET A 1 148 ? -5.348 -16.220 2.736 1.00 95.88 148 MET A CA 1
ATOM 1155 C C . MET A 1 148 ? -5.546 -16.889 4.117 1.00 95.88 148 MET A C 1
ATOM 1157 O O . ME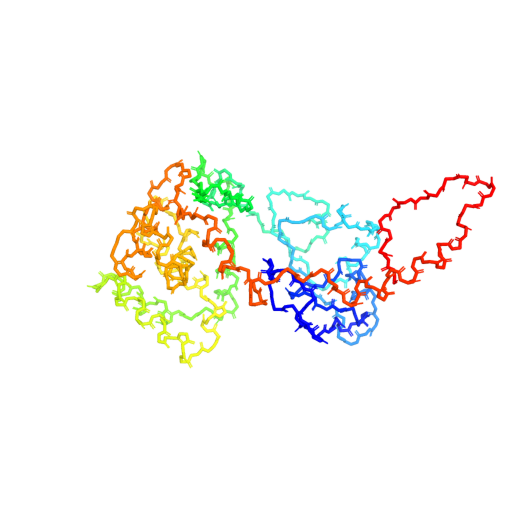T A 1 148 ? -6.037 -18.020 4.185 1.00 95.88 148 MET A O 1
ATOM 1161 N N . PRO A 1 149 ? -5.249 -16.211 5.246 1.00 96.25 149 PRO A N 1
ATOM 1162 C CA . PRO A 1 149 ? -5.351 -16.791 6.585 1.00 96.25 149 PRO A CA 1
ATOM 1163 C C . PRO A 1 149 ? -6.801 -16.765 7.101 1.00 96.25 149 PRO A C 1
ATOM 1165 O O . PRO A 1 149 ? -7.134 -16.049 8.047 1.00 96.25 149 PRO A O 1
ATOM 1168 N N . LEU A 1 150 ? -7.676 -17.562 6.479 1.00 96.62 150 LEU A N 1
ATOM 1169 C CA . LEU A 1 150 ? -9.129 -17.543 6.712 1.00 96.62 150 LEU A CA 1
ATOM 1170 C C . LEU A 1 150 ? -9.517 -17.734 8.188 1.00 96.62 150 LEU A C 1
ATOM 1172 O O . LEU A 1 150 ? -10.377 -17.018 8.688 1.00 96.62 150 LEU A O 1
ATOM 1176 N N . ALA A 1 151 ? -8.837 -18.630 8.912 1.00 97.31 151 ALA A N 1
ATOM 1177 C CA . ALA A 1 151 ? -9.124 -18.875 10.328 1.00 97.31 151 ALA A CA 1
ATOM 1178 C C . ALA A 1 151 ? -8.881 -17.637 11.210 1.00 97.31 151 ALA A C 1
ATOM 1180 O O . ALA A 1 151 ? -9.681 -17.348 12.098 1.00 97.31 151 ALA A O 1
ATOM 1181 N N . LEU A 1 152 ? -7.802 -16.890 10.947 1.00 98.06 152 LEU A N 1
ATOM 1182 C CA . LEU A 1 152 ? -7.509 -15.645 11.658 1.00 98.06 152 LEU A CA 1
ATOM 1183 C C . LEU A 1 152 ? -8.511 -14.549 11.278 1.00 98.06 152 LEU A C 1
ATOM 1185 O O . LEU A 1 152 ? -8.942 -13.791 12.140 1.00 98.06 152 LEU A O 1
ATOM 1189 N N . ILE A 1 153 ? -8.889 -14.462 10.001 1.00 98.38 153 ILE A N 1
ATOM 1190 C CA . ILE A 1 153 ? -9.888 -13.494 9.529 1.00 98.38 153 ILE A CA 1
ATOM 1191 C C . ILE A 1 153 ? -11.227 -13.714 10.243 1.00 98.38 153 ILE A C 1
ATOM 1193 O O . ILE A 1 153 ? -11.798 -12.760 10.768 1.00 98.38 153 ILE A O 1
ATOM 1197 N N . ASP A 1 154 ? -11.702 -14.957 10.321 1.00 98.44 154 ASP A N 1
ATOM 1198 C CA . ASP A 1 154 ? -12.963 -15.282 10.995 1.00 98.44 154 ASP A CA 1
ATOM 1199 C C . ASP A 1 154 ? -12.905 -14.996 12.503 1.00 98.44 154 ASP A C 1
ATOM 1201 O O . ASP A 1 154 ? -13.852 -14.445 13.070 1.00 98.44 154 ASP A O 1
ATOM 1205 N N . GLU A 1 155 ? -11.774 -15.294 13.150 1.00 98.56 155 GLU A N 1
ATOM 1206 C CA . GLU A 1 155 ? -11.529 -14.937 14.551 1.00 98.56 155 GLU A CA 1
ATOM 1207 C C . GLU A 1 155 ? -11.598 -13.416 14.766 1.00 98.56 155 GLU A C 1
ATOM 1209 O O . GLU A 1 155 ? -12.327 -12.932 15.635 1.00 98.56 155 GLU A O 1
ATOM 1214 N N . LEU A 1 156 ? -10.872 -12.648 13.950 1.00 98.62 156 LEU A N 1
ATOM 1215 C CA . LEU A 1 156 ? -10.815 -11.192 14.040 1.00 98.62 156 LEU A CA 1
ATOM 1216 C C . LEU A 1 156 ? -12.177 -10.538 13.769 1.00 98.62 156 LEU A C 1
ATOM 1218 O O . LEU A 1 156 ? -12.528 -9.576 14.453 1.00 98.62 156 LEU A O 1
ATOM 1222 N N . ARG A 1 157 ? -12.966 -11.065 12.822 1.00 98.50 157 ARG A N 1
ATOM 1223 C CA . ARG A 1 157 ? -14.348 -10.620 12.570 1.00 98.50 157 ARG A CA 1
ATOM 1224 C C . ARG A 1 157 ? -15.222 -10.783 13.810 1.00 98.50 157 ARG A C 1
ATOM 1226 O O . ARG A 1 157 ? -15.937 -9.852 14.185 1.00 98.50 157 ARG A O 1
ATOM 1233 N N . GLU A 1 158 ? -15.165 -11.943 14.463 1.00 98.38 158 GLU A N 1
ATOM 1234 C CA . GLU A 1 158 ? -15.966 -12.197 15.663 1.00 98.38 158 GLU A CA 1
ATOM 1235 C C . GLU A 1 158 ? -15.537 -11.312 16.838 1.00 98.38 158 GLU A C 1
ATOM 1237 O O . GLU A 1 158 ? -16.405 -10.762 17.520 1.00 98.38 158 GLU A O 1
ATOM 1242 N N . ILE A 1 159 ? -14.231 -11.106 17.039 1.00 98.62 159 ILE A N 1
ATOM 1243 C CA . ILE A 1 159 ? -13.713 -10.184 18.063 1.00 98.62 159 ILE A CA 1
ATOM 1244 C C . ILE A 1 159 ? -14.192 -8.760 17.782 1.00 98.62 159 ILE A C 1
ATOM 1246 O O . ILE A 1 159 ? -14.762 -8.115 18.662 1.00 98.62 159 ILE A O 1
ATOM 1250 N N . LEU A 1 160 ? -14.034 -8.275 16.548 1.00 97.94 160 LEU A N 1
ATOM 1251 C CA . LEU A 1 160 ? -14.457 -6.927 16.172 1.00 97.94 160 LEU A CA 1
ATOM 1252 C C . LEU A 1 160 ? -15.956 -6.716 16.420 1.00 97.94 160 LEU A C 1
ATOM 1254 O O . LEU A 1 160 ? -16.358 -5.683 16.953 1.00 97.94 160 LEU A O 1
ATOM 1258 N N . LYS A 1 161 ? -16.780 -7.713 16.085 1.00 97.06 161 LYS A N 1
ATOM 1259 C CA . LYS A 1 161 ? -18.235 -7.670 16.253 1.00 97.06 161 LYS A CA 1
ATOM 1260 C C . LYS A 1 161 ? -18.684 -7.716 17.715 1.00 97.06 161 LYS A C 1
ATOM 1262 O O . LYS A 1 161 ? -19.683 -7.085 18.056 1.00 97.06 161 LYS A O 1
ATOM 1267 N N . ARG A 1 162 ? -18.014 -8.502 18.563 1.00 97.62 162 ARG A N 1
ATOM 1268 C CA . ARG A 1 162 ? -18.437 -8.747 19.955 1.00 97.62 162 ARG A CA 1
ATOM 1269 C C . ARG A 1 162 ? -17.806 -7.790 20.956 1.00 97.62 162 ARG A C 1
ATOM 1271 O O . ARG A 1 162 ? -18.458 -7.417 21.926 1.00 97.62 162 ARG A O 1
ATOM 1278 N N . GLU A 1 163 ? -16.550 -7.433 20.730 1.00 98.00 163 GLU A N 1
ATOM 1279 C CA . GLU A 1 163 ? -15.687 -6.758 21.705 1.00 98.00 163 GLU A CA 1
ATOM 1280 C C . GLU A 1 163 ? -15.175 -5.402 21.196 1.00 98.00 163 GLU A C 1
ATOM 1282 O O . GLU A 1 163 ? -14.706 -4.577 21.978 1.00 98.00 163 GLU A O 1
ATOM 1287 N N . GLY A 1 164 ? -15.322 -5.129 19.898 1.00 96.31 164 GLY A N 1
ATOM 1288 C CA . GLY A 1 164 ? -14.989 -3.845 19.295 1.00 96.31 164 GLY A CA 1
ATOM 1289 C C . GLY A 1 164 ? -13.520 -3.700 18.895 1.00 96.31 164 GLY A C 1
ATOM 1290 O O . GLY A 1 164 ? -12.712 -4.631 18.946 1.00 96.31 164 GLY A O 1
ATOM 1291 N N . ARG A 1 165 ? -13.172 -2.488 18.453 1.00 95.62 165 ARG A N 1
ATOM 1292 C CA . ARG A 1 165 ? -11.899 -2.191 17.778 1.00 95.62 165 ARG A CA 1
ATOM 1293 C C . ARG A 1 165 ? -10.669 -2.327 18.682 1.00 95.62 165 ARG A C 1
ATOM 1295 O O . ARG A 1 165 ? -9.611 -2.724 18.204 1.00 95.62 165 ARG A O 1
ATOM 1302 N N . ALA A 1 166 ? -10.805 -2.058 19.981 1.00 96.19 166 ALA A N 1
ATOM 1303 C CA . ALA A 1 166 ? -9.706 -2.202 20.937 1.00 96.19 166 ALA A CA 1
ATOM 1304 C C . ALA A 1 166 ? -9.263 -3.669 21.086 1.00 96.19 166 ALA A C 1
ATOM 1306 O O . ALA A 1 166 ? -8.080 -3.967 20.950 1.00 96.19 166 ALA A O 1
ATOM 1307 N N . ALA A 1 167 ? -10.212 -4.593 21.273 1.00 98.00 167 ALA A N 1
ATOM 1308 C CA . ALA A 1 167 ? -9.916 -6.025 21.338 1.00 98.00 167 ALA A CA 1
ATOM 1309 C C . ALA A 1 167 ? -9.397 -6.559 19.992 1.00 98.00 167 ALA A C 1
ATOM 1311 O O . ALA A 1 167 ? -8.438 -7.331 19.953 1.00 98.00 167 ALA A O 1
ATOM 1312 N N . PHE A 1 168 ? -9.978 -6.088 18.879 1.00 98.25 168 PHE A N 1
ATOM 1313 C CA . PHE A 1 168 ? -9.490 -6.389 17.532 1.00 98.25 168 PHE A CA 1
ATOM 1314 C C . PHE A 1 168 ? -8.020 -5.989 17.363 1.00 98.25 168 PHE A C 1
ATOM 1316 O O . PHE A 1 168 ? -7.220 -6.797 16.896 1.00 98.25 168 PHE A O 1
ATOM 1323 N N . ARG A 1 169 ? -7.643 -4.775 17.788 1.00 97.00 169 ARG A N 1
ATOM 1324 C CA . ARG A 1 169 ? -6.256 -4.296 17.748 1.00 97.00 169 ARG A CA 1
ATOM 1325 C C . ARG A 1 169 ? -5.333 -5.212 18.519 1.00 97.00 169 ARG A C 1
ATOM 1327 O O . ARG A 1 169 ? -4.313 -5.627 17.977 1.00 97.00 169 ARG A O 1
ATOM 1334 N N . ASP A 1 170 ? -5.676 -5.513 19.763 1.00 97.44 170 ASP A N 1
ATOM 1335 C CA . ASP A 1 170 ? -4.804 -6.287 20.639 1.00 97.44 170 ASP A CA 1
ATOM 1336 C C . ASP A 1 170 ? -4.563 -7.688 20.053 1.00 97.44 170 ASP A C 1
ATOM 1338 O O . ASP A 1 170 ? -3.416 -8.136 19.968 1.00 97.44 170 ASP A O 1
ATOM 1342 N N . ARG A 1 171 ? -5.612 -8.334 19.521 1.00 98.12 171 ARG A N 1
ATOM 1343 C CA . ARG A 1 171 ? -5.480 -9.624 18.832 1.00 98.12 171 ARG A CA 1
ATOM 1344 C C . ARG A 1 171 ? -4.688 -9.526 17.528 1.00 98.12 171 ARG A C 1
ATOM 1346 O O . ARG A 1 171 ? -3.844 -10.386 17.272 1.00 98.12 171 ARG A O 1
ATOM 1353 N N . PHE A 1 172 ? -4.949 -8.513 16.705 1.00 97.56 172 PHE A N 1
ATOM 1354 C CA . PHE A 1 172 ? -4.274 -8.318 15.421 1.00 97.56 172 PHE A CA 1
ATOM 1355 C C . PHE A 1 172 ? -2.771 -8.057 15.602 1.00 97.56 172 PHE A C 1
ATOM 1357 O O . PHE A 1 172 ? -1.943 -8.658 14.918 1.00 97.56 172 PHE A O 1
ATOM 1364 N N . MET A 1 173 ? -2.399 -7.230 16.584 1.00 95.62 173 MET A N 1
ATOM 1365 C CA . MET A 1 173 ? -0.999 -6.973 16.944 1.00 95.62 173 MET A CA 1
ATOM 1366 C C . MET A 1 173 ? -0.311 -8.226 17.504 1.00 95.62 173 MET A C 1
ATOM 1368 O O . MET A 1 173 ? 0.854 -8.480 17.181 1.00 95.62 173 MET A O 1
ATOM 1372 N N . ALA A 1 174 ? -1.024 -9.035 18.298 1.00 97.62 174 ALA A N 1
ATOM 1373 C CA . ALA A 1 174 ? -0.526 -10.333 18.751 1.00 97.62 174 ALA A CA 1
ATOM 1374 C C . ALA A 1 174 ? -0.269 -11.279 17.565 1.00 97.62 174 ALA A C 1
ATOM 1376 O O . ALA A 1 174 ? 0.828 -11.819 17.460 1.00 97.62 174 ALA A O 1
ATOM 1377 N N . ALA A 1 175 ? -1.207 -11.380 16.613 1.00 97.44 175 ALA A N 1
ATOM 1378 C CA . ALA A 1 175 ? -1.061 -12.211 15.413 1.00 97.44 175 ALA A CA 1
ATOM 1379 C C . ALA A 1 175 ? 0.179 -11.830 14.585 1.00 97.44 175 ALA A C 1
ATOM 1381 O O . ALA A 1 175 ? 0.943 -12.695 14.166 1.00 97.44 175 ALA A O 1
ATOM 1382 N N . MET A 1 176 ? 0.411 -10.527 14.387 1.00 95.31 176 MET A N 1
ATOM 1383 C CA . MET A 1 176 ? 1.600 -10.031 13.682 1.00 95.31 176 MET A CA 1
ATOM 1384 C C . MET A 1 176 ? 2.909 -10.338 14.415 1.00 95.31 176 MET A C 1
ATOM 1386 O O . MET A 1 176 ? 3.950 -10.478 13.776 1.00 95.31 176 MET A O 1
ATOM 1390 N N . SER A 1 177 ? 2.871 -10.416 15.746 1.00 94.69 177 SER A N 1
ATOM 1391 C CA . SER A 1 177 ? 4.041 -10.750 16.565 1.00 94.69 177 SER A CA 1
ATOM 1392 C C . SER A 1 177 ? 4.323 -12.257 16.583 1.00 94.69 177 SER A C 1
ATOM 1394 O O . SER A 1 177 ? 5.481 -12.660 16.680 1.00 94.69 177 SER A O 1
ATOM 1396 N N . GLU A 1 178 ? 3.277 -13.081 16.491 1.00 95.38 178 GLU A N 1
ATOM 1397 C CA . GLU A 1 178 ? 3.346 -14.547 16.444 1.00 95.38 178 GLU A CA 1
ATOM 1398 C C . GLU A 1 178 ? 3.854 -15.060 15.091 1.00 95.38 178 GLU A C 1
ATOM 1400 O O . GLU A 1 178 ? 4.665 -15.986 15.048 1.00 95.38 178 GLU A O 1
ATOM 1405 N N . ASP A 1 179 ? 3.409 -14.443 13.993 1.00 93.62 179 ASP A N 1
ATOM 1406 C CA . ASP A 1 179 ? 3.784 -14.821 12.634 1.00 93.62 179 ASP A CA 1
ATOM 1407 C C . ASP A 1 179 ? 4.091 -13.587 11.768 1.00 93.62 179 ASP A C 1
ATOM 1409 O O . ASP A 1 179 ? 3.220 -12.798 11.395 1.00 93.62 179 ASP A O 1
ATOM 1413 N N . GLY A 1 180 ? 5.362 -13.459 11.376 1.00 90.00 180 GLY A N 1
ATOM 1414 C CA . GLY A 1 180 ? 5.843 -12.364 10.533 1.00 90.00 180 GLY A CA 1
ATOM 1415 C C . GLY A 1 180 ? 5.238 -12.330 9.122 1.00 90.00 180 GLY A C 1
ATOM 1416 O O . GLY A 1 180 ? 5.369 -11.312 8.437 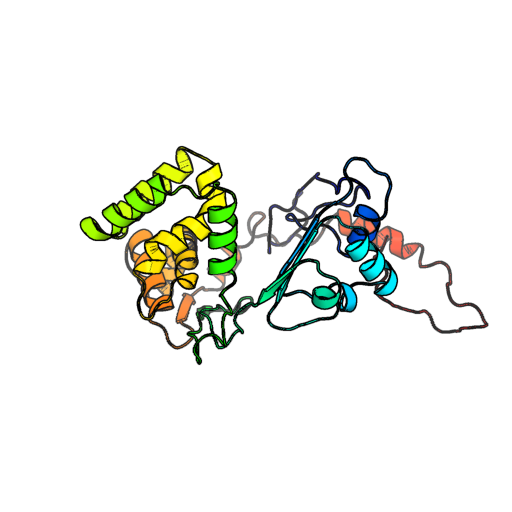1.00 90.00 180 GLY A O 1
ATOM 1417 N N . MET A 1 181 ? 4.574 -13.398 8.666 1.00 92.12 181 MET A N 1
ATOM 1418 C CA . MET A 1 181 ? 3.802 -13.381 7.420 1.00 92.12 181 MET A CA 1
ATOM 1419 C C . MET A 1 181 ? 2.502 -12.590 7.555 1.00 92.12 181 MET A C 1
ATOM 1421 O O . MET A 1 181 ? 2.124 -11.906 6.604 1.00 92.12 181 MET A O 1
ATOM 1425 N N . ILE A 1 182 ? 1.875 -12.576 8.734 1.00 94.81 182 ILE A N 1
ATOM 1426 C CA . ILE A 1 182 ? 0.653 -11.798 8.984 1.00 94.81 182 ILE A CA 1
ATOM 1427 C C . ILE A 1 182 ? 0.904 -10.307 8.763 1.00 94.81 182 ILE A C 1
ATOM 1429 O O . ILE A 1 182 ? 0.082 -9.636 8.149 1.00 94.81 182 ILE A O 1
ATOM 1433 N N . ALA A 1 183 ? 2.076 -9.796 9.147 1.00 91.75 183 ALA A N 1
ATOM 1434 C CA . ALA A 1 183 ? 2.445 -8.405 8.883 1.00 91.75 183 ALA A CA 1
ATOM 1435 C C . ALA A 1 183 ? 2.496 -8.073 7.376 1.00 91.75 183 ALA A C 1
ATOM 1437 O O . ALA A 1 183 ? 2.145 -6.965 6.977 1.00 91.75 183 ALA A O 1
ATOM 1438 N N . LYS A 1 184 ? 2.894 -9.029 6.523 1.00 92.12 184 LYS A N 1
ATOM 1439 C CA . LYS A 1 184 ? 2.900 -8.855 5.057 1.00 92.12 184 LYS A CA 1
ATOM 1440 C C . LYS A 1 184 ? 1.499 -8.952 4.449 1.00 92.12 184 LYS A C 1
ATOM 1442 O O . LYS A 1 184 ? 1.254 -8.354 3.408 1.00 92.12 184 LYS A O 1
ATOM 1447 N N . LEU A 1 185 ? 0.599 -9.689 5.100 1.00 96.19 185 LEU A N 1
ATOM 1448 C CA . LEU A 1 185 ? -0.797 -9.876 4.694 1.00 96.19 185 LEU A CA 1
ATOM 1449 C C . LEU A 1 185 ? -1.755 -8.881 5.371 1.00 96.19 185 LEU A C 1
ATOM 1451 O O . LEU A 1 185 ? -2.956 -8.908 5.114 1.00 96.19 185 LEU A O 1
ATOM 1455 N N . ALA A 1 186 ? -1.240 -7.977 6.208 1.00 95.81 186 ALA A N 1
ATOM 1456 C CA . ALA A 1 186 ? -2.035 -7.012 6.957 1.00 95.81 186 ALA A CA 1
ATOM 1457 C C . ALA A 1 186 ? -3.045 -6.232 6.089 1.00 95.81 186 ALA A C 1
ATOM 1459 O O . ALA A 1 186 ? -4.198 -6.145 6.511 1.00 95.81 186 ALA A O 1
ATOM 1460 N N . PRO A 1 187 ? -2.698 -5.727 4.881 1.00 96.12 187 PRO A N 1
ATOM 1461 C CA . PRO A 1 187 ? -3.662 -5.008 4.048 1.00 96.12 187 PRO A CA 1
ATOM 1462 C C . PRO A 1 187 ? -4.901 -5.836 3.686 1.00 96.12 187 PRO A C 1
ATOM 1464 O O . PRO A 1 187 ? -6.020 -5.350 3.827 1.00 96.12 187 PRO A O 1
ATOM 1467 N N . VAL A 1 188 ? -4.720 -7.098 3.284 1.00 97.56 188 VAL A N 1
ATOM 1468 C CA . VAL A 1 188 ? -5.839 -7.961 2.872 1.00 97.56 188 VAL A CA 1
ATOM 1469 C C . VAL A 1 188 ? -6.637 -8.489 4.059 1.00 97.56 188 VAL A C 1
ATOM 1471 O O . VAL A 1 188 ? -7.859 -8.593 3.978 1.00 97.56 188 VAL A O 1
ATOM 1474 N N . ILE A 1 189 ? -5.976 -8.737 5.196 1.00 98.25 189 ILE A N 1
ATOM 1475 C CA . ILE A 1 189 ? -6.659 -9.100 6.442 1.00 98.25 189 ILE A CA 1
ATOM 1476 C C . ILE A 1 189 ? -7.547 -7.941 6.893 1.00 98.25 189 ILE A C 1
ATOM 1478 O O . ILE A 1 189 ? -8.709 -8.162 7.214 1.00 98.25 189 ILE A O 1
ATOM 1482 N N . LEU A 1 190 ? -7.042 -6.703 6.883 1.00 98.38 190 LEU A N 1
ATOM 1483 C CA . LEU A 1 190 ? -7.822 -5.517 7.247 1.00 98.38 190 LEU A CA 1
ATOM 1484 C C . LEU A 1 190 ? -8.996 -5.293 6.290 1.00 98.38 190 LEU A C 1
ATOM 1486 O O . LEU A 1 190 ? -10.105 -5.038 6.756 1.00 98.38 190 LEU A O 1
ATOM 1490 N N . TYR A 1 191 ? -8.778 -5.452 4.981 1.00 98.44 191 TYR A N 1
ATOM 1491 C CA . TYR A 1 191 ? -9.832 -5.352 3.968 1.00 98.44 191 TYR A CA 1
ATOM 1492 C C . TYR A 1 191 ? -10.967 -6.360 4.216 1.00 98.44 191 TYR A C 1
ATOM 1494 O O . TYR A 1 191 ? -12.138 -5.992 4.202 1.00 98.44 191 TYR A O 1
ATOM 1502 N N . ARG A 1 192 ? -10.620 -7.616 4.533 1.00 98.06 192 ARG A N 1
ATOM 1503 C CA . ARG A 1 192 ? -11.561 -8.714 4.830 1.00 98.06 192 ARG A CA 1
ATOM 1504 C C . ARG A 1 192 ? -12.084 -8.748 6.271 1.00 98.06 192 ARG A C 1
ATOM 1506 O O . ARG A 1 192 ? -12.830 -9.657 6.616 1.00 98.06 192 ARG A O 1
ATOM 1513 N N . THR A 1 193 ? -11.692 -7.808 7.130 1.00 98.44 193 THR A N 1
ATOM 1514 C CA . THR A 1 193 ? -12.149 -7.748 8.531 1.00 98.44 193 THR A CA 1
ATOM 1515 C C . THR A 1 193 ? -12.748 -6.381 8.839 1.00 98.44 193 THR A C 1
ATOM 1517 O O . THR A 1 193 ? -13.953 -6.193 8.703 1.00 98.44 193 THR A O 1
ATOM 1520 N N . LEU A 1 194 ? -11.916 -5.407 9.213 1.00 98.25 194 LEU A N 1
ATOM 1521 C CA . LEU A 1 194 ? -12.337 -4.044 9.515 1.00 98.25 194 LEU A CA 1
ATOM 1522 C C . LEU A 1 194 ? -13.088 -3.418 8.335 1.00 98.25 194 LEU A C 1
ATOM 1524 O O . LEU A 1 194 ? -14.105 -2.772 8.561 1.00 98.25 194 LEU A O 1
ATOM 1528 N N . GLY A 1 195 ? -12.639 -3.655 7.099 1.00 97.81 195 GLY A N 1
ATOM 1529 C CA . GLY A 1 195 ? -13.251 -3.101 5.891 1.00 97.81 195 GLY A CA 1
ATOM 1530 C C . GLY A 1 195 ? -14.726 -3.458 5.701 1.00 97.81 195 GLY A C 1
ATOM 1531 O O . GLY A 1 195 ? -15.496 -2.629 5.227 1.00 97.81 195 GLY A O 1
ATOM 1532 N N . GLU A 1 196 ? -15.150 -4.640 6.149 1.00 96.44 196 GLU A N 1
ATOM 1533 C CA . GLU A 1 196 ? -16.526 -5.131 5.979 1.00 96.44 196 GLU A CA 1
ATOM 1534 C C . GLU A 1 196 ? -17.544 -4.422 6.875 1.00 96.44 196 GLU A C 1
ATOM 1536 O O . GLU A 1 196 ? -18.745 -4.467 6.611 1.00 96.44 196 GLU A O 1
ATOM 1541 N N . VAL A 1 197 ? -17.073 -3.778 7.947 1.00 96.00 197 VAL A N 1
ATOM 1542 C CA . VAL A 1 197 ? -17.928 -3.059 8.901 1.00 96.00 197 VAL A CA 1
ATOM 1543 C C . VAL A 1 197 ? -17.842 -1.541 8.747 1.00 96.00 197 VAL A C 1
ATOM 1545 O O . VAL A 1 197 ? -18.505 -0.819 9.496 1.00 96.00 197 VAL A O 1
ATOM 1548 N N . LEU A 1 198 ? -17.038 -1.037 7.804 1.00 97.00 198 LEU A N 1
ATOM 1549 C CA . LEU A 1 198 ? -16.946 0.397 7.543 1.00 97.00 198 LEU A CA 1
ATOM 1550 C C . LEU A 1 198 ? -18.213 0.912 6.836 1.00 97.00 198 LEU A C 1
ATOM 1552 O O . LEU A 1 198 ? -18.803 0.208 6.011 1.00 97.00 198 LEU A O 1
ATOM 1556 N N . PRO A 1 199 ? -18.658 2.144 7.150 1.00 95.25 199 PRO A N 1
ATOM 1557 C CA . PRO A 1 199 ? -19.849 2.727 6.545 1.00 95.25 199 PRO A CA 1
ATOM 1558 C C . PRO A 1 199 ? -19.680 2.898 5.033 1.00 95.25 199 PRO A C 1
ATOM 1560 O O . PRO A 1 199 ? -18.568 3.057 4.537 1.00 95.25 199 PRO A O 1
ATOM 1563 N N . GLU A 1 200 ? -20.802 2.887 4.307 1.00 93.12 200 GLU A N 1
ATOM 1564 C CA . GLU A 1 200 ? -20.847 3.162 2.858 1.00 93.12 200 GLU A CA 1
ATOM 1565 C C . GLU A 1 200 ? -19.912 2.261 2.019 1.00 93.12 200 GLU A C 1
ATOM 1567 O O . GLU A 1 200 ? -19.498 2.635 0.925 1.00 93.12 200 GLU A O 1
ATOM 1572 N N . GLY A 1 201 ? -19.569 1.072 2.530 1.00 93.56 201 GLY A N 1
ATOM 1573 C CA . GLY A 1 201 ? -18.686 0.133 1.838 1.00 93.56 201 GLY A CA 1
ATOM 1574 C C . GLY A 1 201 ? -17.242 0.623 1.713 1.00 93.56 201 GLY A C 1
ATOM 1575 O O . GLY A 1 201 ? -16.582 0.280 0.739 1.00 93.56 201 GLY A O 1
ATOM 1576 N N . ALA A 1 202 ? -16.742 1.420 2.666 1.00 96.25 202 ALA A N 1
ATOM 1577 C CA . ALA A 1 202 ? -15.391 1.997 2.652 1.00 96.25 202 ALA A CA 1
ATOM 1578 C C . ALA A 1 202 ? -14.250 0.995 2.912 1.00 96.25 202 ALA A C 1
ATOM 1580 O O . ALA A 1 202 ? -13.282 1.326 3.599 1.00 96.25 202 ALA A O 1
ATOM 1581 N N . ALA A 1 203 ? -14.351 -0.230 2.394 1.00 97.38 203 ALA A N 1
ATOM 1582 C CA . ALA A 1 203 ? -13.461 -1.335 2.730 1.00 97.38 203 ALA A CA 1
ATOM 1583 C C . ALA A 1 203 ? -11.985 -1.037 2.418 1.00 97.38 203 ALA A C 1
ATOM 1585 O O . ALA A 1 203 ? -11.114 -1.358 3.229 1.00 97.38 203 ALA A O 1
ATOM 1586 N N . GLU A 1 204 ? -11.691 -0.349 1.307 1.00 96.19 204 GLU A N 1
ATOM 1587 C CA . GLU A 1 204 ? -10.327 0.069 0.950 1.00 96.19 204 GLU A CA 1
ATOM 1588 C C . GLU A 1 204 ? -9.724 1.011 2.003 1.00 96.19 204 GLU A C 1
ATOM 1590 O O . GLU A 1 204 ? -8.511 1.027 2.201 1.00 96.19 204 GLU A O 1
ATOM 1595 N N . GLY A 1 205 ? -10.558 1.764 2.727 1.00 96.50 205 GLY A N 1
ATOM 1596 C CA . GLY A 1 205 ? -10.133 2.659 3.799 1.00 96.50 205 GLY A CA 1
ATOM 1597 C C . GLY A 1 205 ? -9.574 1.935 5.026 1.00 96.50 205 GLY A C 1
ATOM 1598 O O . GLY A 1 205 ? -8.843 2.551 5.799 1.00 96.50 205 GLY A O 1
ATOM 1599 N N . ALA A 1 206 ? -9.839 0.636 5.208 1.00 97.81 206 ALA A N 1
ATOM 1600 C CA . ALA A 1 206 ? -9.416 -0.121 6.393 1.00 97.81 206 ALA A CA 1
ATOM 1601 C C . ALA A 1 206 ? -7.897 -0.100 6.625 1.00 97.81 206 ALA A C 1
ATOM 1603 O O . ALA A 1 206 ? -7.441 -0.082 7.770 1.00 97.81 206 ALA A O 1
ATOM 1604 N N . VAL A 1 207 ? -7.105 -0.043 5.551 1.00 95.81 207 VAL A N 1
ATOM 1605 C CA . VAL A 1 207 ? -5.636 0.014 5.631 1.00 95.81 207 VAL A CA 1
ATOM 1606 C C . VAL A 1 207 ? -5.114 1.327 6.217 1.00 95.81 207 VAL A C 1
ATOM 1608 O O . VAL A 1 207 ? -3.956 1.392 6.620 1.00 95.81 207 VAL A O 1
ATOM 1611 N N . LEU A 1 208 ? -5.950 2.366 6.310 1.00 96.50 208 LEU A N 1
ATOM 1612 C CA . LEU A 1 208 ? -5.576 3.633 6.938 1.00 96.50 208 LEU A CA 1
ATOM 1613 C C . LEU A 1 208 ? -5.537 3.533 8.463 1.00 96.50 208 LEU A C 1
ATOM 1615 O O . LEU A 1 208 ? -4.776 4.262 9.089 1.00 96.50 208 LEU A O 1
ATOM 1619 N N . TRP A 1 209 ? -6.292 2.619 9.072 1.00 97.50 209 TRP A N 1
ATOM 1620 C CA . TRP A 1 209 ? -6.333 2.462 10.527 1.00 97.50 209 TRP A CA 1
ATOM 1621 C C . TRP A 1 209 ? -4.959 2.171 11.170 1.00 97.50 209 TRP A C 1
ATOM 1623 O O . TRP A 1 209 ? -4.566 2.886 12.093 1.00 97.50 209 TRP A O 1
ATOM 1633 N N . PRO A 1 210 ? -4.140 1.208 10.694 1.00 95.31 210 PRO A N 1
ATOM 1634 C CA . PRO A 1 210 ? -2.790 1.045 11.236 1.00 95.31 210 PRO A CA 1
ATOM 1635 C C . PRO A 1 210 ? -1.880 2.255 10.959 1.00 95.31 210 PRO A C 1
ATOM 1637 O O . PRO A 1 210 ? -0.941 2.490 11.722 1.00 95.31 210 PRO A O 1
ATOM 1640 N N . LEU A 1 211 ? -2.140 3.042 9.905 1.00 94.88 211 LEU A N 1
ATOM 1641 C CA . LEU A 1 211 ? -1.385 4.269 9.626 1.00 94.88 211 LEU A CA 1
ATOM 1642 C C . LEU A 1 211 ? -1.720 5.370 10.636 1.00 94.88 211 LEU A C 1
ATOM 1644 O O . LEU A 1 211 ? -0.801 6.033 11.120 1.00 94.88 211 LEU A O 1
ATOM 1648 N N . THR A 1 212 ? -2.996 5.537 11.004 1.00 97.12 212 THR A N 1
ATOM 1649 C CA . THR A 1 212 ? -3.390 6.487 12.056 1.00 97.12 212 THR A CA 1
ATOM 1650 C C . THR A 1 212 ? -2.817 6.073 13.407 1.00 97.12 212 THR A C 1
ATOM 1652 O O . THR A 1 212 ? -2.310 6.930 14.129 1.00 97.12 212 THR A O 1
ATOM 1655 N N . LEU A 1 213 ? -2.792 4.770 13.713 1.00 96.31 213 LEU A N 1
ATOM 1656 C CA . LEU A 1 213 ? -2.162 4.239 14.924 1.00 96.31 213 LEU A CA 1
ATOM 1657 C C . LEU A 1 213 ? -0.656 4.513 14.955 1.00 96.31 213 LEU A C 1
ATOM 1659 O O . LEU A 1 213 ? -0.139 5.026 15.948 1.00 96.31 213 LEU A O 1
ATOM 1663 N N . ASN A 1 214 ? 0.058 4.210 13.867 1.00 95.00 214 ASN A N 1
ATOM 1664 C CA . ASN A 1 214 ? 1.494 4.470 13.786 1.00 95.00 214 ASN A CA 1
ATOM 1665 C C . ASN A 1 214 ? 1.811 5.964 13.929 1.00 95.00 214 ASN A C 1
ATOM 1667 O O . ASN A 1 214 ? 2.747 6.324 14.644 1.00 95.00 214 ASN A O 1
ATOM 1671 N N . PHE A 1 215 ? 1.019 6.823 13.282 1.00 94.88 215 PHE A N 1
ATOM 1672 C CA . PHE A 1 215 ? 1.183 8.266 13.388 1.00 94.88 215 PHE A CA 1
ATOM 1673 C C . PHE A 1 215 ? 0.917 8.756 14.812 1.00 94.88 215 PHE A C 1
ATOM 1675 O O . PHE A 1 215 ? 1.738 9.490 15.350 1.00 94.88 215 PHE A O 1
ATOM 1682 N N . ALA A 1 216 ? -0.156 8.304 15.463 1.00 97.06 216 ALA A N 1
ATOM 1683 C CA . ALA A 1 216 ? -0.477 8.730 16.820 1.00 97.06 216 ALA A CA 1
ATOM 1684 C C . ALA A 1 216 ? 0.569 8.301 17.850 1.00 97.06 216 ALA A C 1
ATOM 1686 O O . ALA A 1 216 ? 0.962 9.096 18.701 1.00 97.06 216 ALA A O 1
ATOM 1687 N N . LEU A 1 217 ? 1.100 7.081 17.731 1.00 95.12 217 LEU A N 1
ATOM 1688 C CA . LEU A 1 217 ? 2.182 6.606 18.598 1.00 95.12 217 LEU A CA 1
ATOM 1689 C C . LEU A 1 217 ? 3.477 7.420 18.442 1.00 95.12 217 LEU A C 1
ATOM 1691 O O . LEU A 1 217 ? 4.271 7.481 19.380 1.00 95.12 217 LEU A O 1
ATOM 1695 N N . ARG A 1 218 ? 3.707 8.026 17.272 1.00 92.88 218 ARG A N 1
ATOM 1696 C CA . ARG A 1 218 ? 4.925 8.790 16.968 1.00 92.88 218 ARG A CA 1
ATOM 1697 C C . ARG A 1 218 ? 4.774 10.296 17.206 1.00 92.88 218 ARG A C 1
ATOM 1699 O O . ARG A 1 218 ? 5.707 10.923 17.691 1.00 92.88 218 ARG A O 1
ATOM 1706 N N . ASP A 1 219 ? 3.625 10.864 16.852 1.00 93.25 219 ASP A N 1
ATOM 1707 C CA . ASP A 1 219 ? 3.366 12.306 16.738 1.00 93.25 219 ASP A CA 1
ATOM 1708 C C . ASP A 1 219 ? 2.073 12.726 17.487 1.00 93.25 219 ASP A C 1
ATOM 1710 O O . ASP A 1 219 ? 1.342 13.617 17.048 1.00 93.25 219 ASP A O 1
ATOM 1714 N N . SER A 1 220 ? 1.788 12.110 18.642 1.00 96.44 220 SER A N 1
ATOM 1715 C CA . SER A 1 220 ? 0.613 12.392 19.498 1.00 96.44 220 SER A CA 1
ATOM 1716 C C . SER A 1 220 ? 0.377 13.886 19.766 1.00 96.44 220 SER A C 1
ATOM 1718 O O . SER A 1 220 ? -0.756 14.369 19.712 1.00 96.44 220 SER A O 1
ATOM 1720 N N . ASP A 1 221 ? 1.437 14.656 20.024 1.00 95.19 221 ASP A N 1
ATOM 1721 C CA . ASP A 1 221 ? 1.318 16.095 20.294 1.00 95.19 221 ASP A CA 1
ATOM 1722 C C . ASP A 1 221 ? 0.863 16.885 19.056 1.00 95.19 221 ASP A C 1
ATOM 1724 O O . ASP A 1 221 ? 0.130 17.870 19.167 1.00 95.19 221 ASP A O 1
ATOM 1728 N N . SER A 1 222 ? 1.274 16.455 17.861 1.00 95.25 222 SER A N 1
ATOM 1729 C CA . SER A 1 222 ? 0.864 17.064 16.592 1.00 95.25 222 SER A CA 1
ATOM 1730 C C . SER A 1 222 ? -0.606 16.800 16.281 1.00 95.25 222 SER A C 1
ATOM 1732 O O . SER A 1 222 ? -1.281 17.682 15.744 1.00 95.25 222 SER A O 1
ATOM 1734 N N . LEU A 1 223 ? -1.107 15.618 16.653 1.00 96.94 223 LEU A N 1
ATOM 1735 C CA . LEU A 1 223 ? -2.529 15.274 16.591 1.00 96.94 223 LEU A CA 1
ATOM 1736 C C . LEU A 1 223 ? -3.354 16.090 17.581 1.00 96.94 223 LEU A C 1
ATOM 1738 O O . LEU A 1 223 ? -4.379 16.658 17.202 1.00 96.94 223 LEU A O 1
ATOM 1742 N N . ALA A 1 224 ? -2.881 16.216 18.823 1.00 97.25 224 ALA A N 1
ATOM 1743 C CA . ALA A 1 224 ? -3.539 17.031 19.839 1.00 97.25 224 ALA A CA 1
ATOM 1744 C C . ALA A 1 224 ? -3.681 18.489 19.379 1.00 97.25 224 ALA A C 1
ATOM 1746 O O . ALA A 1 224 ? -4.759 19.071 19.483 1.00 97.25 224 ALA A O 1
ATOM 1747 N N . ARG A 1 225 ? -2.634 19.065 18.767 1.00 96.38 225 ARG A N 1
ATOM 1748 C CA . ARG A 1 225 ? -2.697 20.415 18.175 1.00 96.38 225 ARG A CA 1
ATOM 1749 C C . ARG A 1 225 ? -3.667 20.533 16.994 1.00 96.38 225 ARG A C 1
ATOM 1751 O O . ARG A 1 225 ? -4.137 21.637 16.726 1.00 96.38 225 ARG A O 1
ATOM 1758 N N . ALA A 1 226 ? -3.964 19.434 16.303 1.00 96.50 226 ALA A N 1
ATOM 1759 C CA . ALA A 1 226 ? -4.975 19.368 15.246 1.00 96.50 226 ALA A CA 1
ATOM 1760 C C . ALA A 1 226 ? -6.399 19.086 15.773 1.00 96.50 226 ALA A C 1
ATOM 1762 O O . ALA A 1 226 ? -7.337 19.060 14.982 1.00 96.50 226 ALA A O 1
ATOM 1763 N N . GLY A 1 227 ? -6.577 18.917 17.090 1.00 97.06 227 GLY A N 1
ATOM 1764 C CA . GLY A 1 227 ? -7.881 18.717 17.733 1.00 97.06 227 GLY A CA 1
ATOM 1765 C C . GLY A 1 227 ? -8.218 17.265 18.086 1.00 97.06 227 GLY A C 1
ATOM 1766 O O . GLY A 1 227 ? -9.322 17.002 18.562 1.00 97.06 227 GLY A O 1
ATOM 1767 N N . TYR A 1 228 ? -7.294 16.319 17.898 1.00 97.81 228 TYR A N 1
ATOM 1768 C CA . TYR A 1 228 ? -7.476 14.930 18.332 1.00 97.81 228 TYR A CA 1
ATOM 1769 C C . TYR A 1 228 ? -6.912 14.760 19.745 1.00 97.81 228 TYR A C 1
ATOM 1771 O O . TYR A 1 228 ? -5.719 14.543 19.941 1.00 97.81 228 TYR A O 1
ATOM 1779 N N . GLU A 1 229 ? -7.770 14.902 20.749 1.00 95.31 229 GLU A N 1
ATOM 1780 C CA . GLU A 1 229 ? -7.412 14.720 22.162 1.00 95.31 229 GLU A CA 1
ATOM 1781 C C . GLU A 1 229 ? -7.492 13.246 22.593 1.00 95.31 229 GLU A C 1
ATOM 1783 O O . GLU A 1 229 ? -8.184 12.446 21.955 1.00 95.31 229 GLU A O 1
ATOM 1788 N N . GLY A 1 230 ? -6.864 12.905 23.719 1.00 96.38 230 GLY A N 1
ATOM 1789 C CA . GLY A 1 230 ? -6.860 11.556 24.294 1.00 96.38 230 GLY A CA 1
ATOM 1790 C C . GLY A 1 230 ? -5.474 10.922 24.292 1.00 96.38 230 GLY A C 1
ATOM 1791 O O . GLY A 1 230 ? -4.490 11.564 23.919 1.00 96.38 230 GLY A O 1
ATOM 1792 N N . ASP A 1 231 ? -5.392 9.665 24.724 1.00 97.06 231 ASP A N 1
ATOM 1793 C CA . ASP A 1 231 ? -4.167 8.883 24.543 1.00 97.06 231 ASP A CA 1
ATOM 1794 C C . ASP A 1 231 ? -3.960 8.507 23.058 1.00 97.06 231 ASP A C 1
ATOM 1796 O O . ASP A 1 231 ? -4.911 8.572 22.273 1.00 97.06 231 ASP A O 1
ATOM 1800 N N . PRO A 1 232 ? -2.747 8.102 22.636 1.00 97.38 232 PRO A N 1
ATOM 1801 C CA . PRO A 1 232 ? -2.458 7.816 21.230 1.00 97.38 232 PRO A CA 1
ATOM 1802 C C . PRO A 1 232 ? -3.414 6.825 20.548 1.00 97.38 232 PRO A C 1
ATOM 1804 O O . PRO A 1 232 ? -3.676 6.954 19.354 1.00 97.38 232 PRO A O 1
ATOM 1807 N N . ASN A 1 233 ? -3.964 5.846 21.271 1.00 96.44 233 ASN A N 1
ATOM 1808 C CA . ASN A 1 233 ? -4.932 4.921 20.685 1.00 96.44 233 ASN A CA 1
ATOM 1809 C C . ASN A 1 233 ? -6.277 5.609 20.436 1.00 96.44 233 ASN A C 1
ATOM 1811 O O . ASN A 1 233 ? -6.860 5.445 19.367 1.00 96.44 233 ASN A O 1
ATOM 1815 N N . GLU A 1 234 ? -6.751 6.407 21.396 1.00 97.06 234 GLU A N 1
ATOM 1816 C CA . GLU A 1 234 ? -7.975 7.198 21.231 1.00 97.06 234 GLU A CA 1
ATOM 1817 C C . GLU A 1 234 ? -7.832 8.218 20.095 1.00 97.06 234 GLU A C 1
ATOM 1819 O O . GLU A 1 234 ? -8.758 8.402 19.304 1.00 97.06 234 GLU A O 1
ATOM 1824 N N . GLN A 1 235 ? -6.670 8.867 19.986 1.00 98.25 235 GLN A N 1
ATOM 1825 C CA . GLN A 1 235 ? -6.371 9.791 18.895 1.00 98.25 235 GLN A CA 1
ATOM 1826 C C . GLN A 1 235 ? -6.395 9.088 17.535 1.00 98.25 235 GLN A C 1
ATOM 1828 O O . GLN A 1 235 ? -6.978 9.615 16.589 1.00 98.25 235 GLN A O 1
ATOM 1833 N N . ALA A 1 236 ? -5.788 7.902 17.438 1.00 97.75 236 ALA A N 1
ATOM 1834 C CA . ALA A 1 236 ? -5.753 7.113 16.212 1.00 97.75 236 ALA A CA 1
ATOM 1835 C C . ALA A 1 236 ? -7.153 6.708 15.738 1.00 97.75 236 ALA A C 1
ATOM 1837 O O . ALA A 1 236 ? -7.445 6.824 14.545 1.00 97.75 236 ALA A O 1
ATOM 1838 N N . ASP A 1 237 ? -8.012 6.270 16.662 1.00 97.44 237 ASP A N 1
ATOM 1839 C CA . ASP A 1 237 ? -9.389 5.887 16.351 1.00 97.44 237 ASP A CA 1
ATOM 1840 C C . ASP A 1 237 ? -10.235 7.102 15.955 1.00 97.44 237 ASP A C 1
ATOM 1842 O O . ASP A 1 237 ? -10.922 7.048 14.936 1.00 97.44 237 ASP A O 1
ATOM 1846 N N . LYS A 1 238 ? -10.121 8.231 16.673 1.00 98.06 238 LYS A N 1
ATOM 1847 C CA . LYS A 1 238 ? -10.800 9.488 16.306 1.00 98.06 238 LYS A CA 1
ATOM 1848 C C . LYS A 1 238 ? -10.359 9.998 14.935 1.00 98.06 238 LYS A C 1
ATOM 1850 O O . LYS A 1 238 ? -11.199 10.433 14.151 1.00 98.06 238 LYS A O 1
ATOM 1855 N N . LEU A 1 239 ? -9.058 9.950 14.641 1.00 98.06 239 LEU A N 1
ATOM 1856 C CA . LEU A 1 239 ? -8.520 10.338 13.339 1.00 98.06 239 LEU A CA 1
ATOM 1857 C C . LEU A 1 239 ? -9.039 9.417 12.234 1.00 98.06 239 LEU A C 1
ATOM 1859 O O . LEU A 1 239 ? -9.486 9.898 11.197 1.00 98.06 239 LEU A O 1
ATOM 1863 N N . PHE A 1 240 ? -8.995 8.104 12.454 1.00 97.94 240 PHE A N 1
ATOM 1864 C CA . PHE A 1 240 ? -9.490 7.130 11.489 1.00 97.94 240 PHE A CA 1
ATOM 1865 C C . PHE A 1 240 ? -10.978 7.340 11.196 1.00 97.94 240 PHE A C 1
ATOM 1867 O O . PHE A 1 240 ? -11.358 7.472 10.034 1.00 97.94 240 PHE A O 1
ATOM 1874 N N . ASP A 1 241 ? -11.807 7.467 12.234 1.00 97.56 241 ASP A N 1
ATOM 1875 C CA . ASP A 1 241 ? -13.241 7.710 12.078 1.00 97.56 241 ASP A CA 1
ATOM 1876 C C . ASP A 1 241 ? -13.513 9.043 11.357 1.00 97.56 241 ASP A C 1
ATOM 1878 O O . ASP A 1 241 ? -14.392 9.108 10.497 1.00 97.56 241 ASP A O 1
ATOM 1882 N N . ALA A 1 242 ? -12.727 10.093 11.636 1.00 97.38 242 ALA A N 1
ATOM 1883 C CA . ALA A 1 242 ? -12.823 11.375 10.938 1.00 97.38 242 ALA A CA 1
ATOM 1884 C C . ALA A 1 242 ? -12.465 11.270 9.446 1.00 97.38 242 ALA A C 1
ATOM 1886 O O . ALA A 1 242 ? -13.127 11.899 8.620 1.00 97.38 242 ALA A O 1
ATOM 1887 N N . ILE A 1 243 ? -11.458 10.466 9.085 1.00 96.62 243 ILE A N 1
ATOM 1888 C CA . ILE A 1 243 ? -11.087 10.215 7.684 1.00 96.62 243 ILE A CA 1
ATOM 1889 C C . ILE A 1 243 ? -12.205 9.468 6.953 1.00 96.62 243 ILE A C 1
ATOM 1891 O O . ILE A 1 243 ? -12.574 9.864 5.852 1.00 96.62 243 ILE A O 1
ATOM 1895 N N . ILE A 1 244 ? -12.754 8.410 7.558 1.00 97.12 244 ILE A N 1
ATOM 1896 C CA . ILE A 1 244 ? -13.808 7.590 6.943 1.00 97.12 244 ILE A CA 1
ATOM 1897 C C . ILE A 1 244 ? -15.118 8.381 6.789 1.00 97.12 244 ILE A C 1
ATOM 1899 O O . ILE A 1 244 ? -15.791 8.287 5.761 1.00 97.12 244 ILE A O 1
ATOM 1903 N N . ALA A 1 245 ? -15.486 9.177 7.796 1.00 95.12 245 ALA A N 1
ATOM 1904 C CA . ALA A 1 245 ? -16.700 9.993 7.763 1.00 95.12 245 ALA A CA 1
ATOM 1905 C C . ALA A 1 245 ? -16.557 11.263 6.902 1.00 95.12 245 ALA A C 1
ATOM 1907 O O . ALA A 1 245 ? -17.561 11.825 6.455 1.00 95.12 245 ALA A O 1
ATOM 1908 N N . GLY A 1 246 ? -15.329 11.738 6.685 1.00 91.50 246 GLY A N 1
ATOM 1909 C CA . GLY A 1 246 ? -15.036 12.972 5.967 1.00 91.50 246 GLY A CA 1
ATOM 1910 C C . GLY A 1 246 ? -15.426 12.910 4.488 1.00 91.50 246 GLY A C 1
ATOM 1911 O O . GLY A 1 246 ? -15.072 11.987 3.767 1.00 91.50 246 GLY A O 1
ATOM 1912 N N . HIS A 1 247 ? -16.133 13.936 4.010 1.00 86.06 247 HIS A N 1
ATOM 1913 C CA . HIS A 1 247 ? -16.395 14.151 2.576 1.00 86.06 247 HIS A CA 1
ATOM 1914 C C . HIS A 1 247 ? -15.378 15.096 1.909 1.00 86.06 247 HIS A C 1
ATOM 1916 O O . HIS A 1 247 ? -15.440 15.324 0.703 1.00 86.06 247 HIS A O 1
ATOM 1922 N N . SER A 1 248 ? -14.477 15.663 2.711 1.00 88.50 248 SER A N 1
ATOM 1923 C CA . SER A 1 248 ? -13.442 16.618 2.323 1.00 88.50 248 SER A CA 1
ATOM 1924 C C . SER A 1 248 ? -12.168 16.314 3.106 1.00 88.50 248 SER A C 1
ATOM 1926 O O . SER A 1 248 ? -12.195 15.560 4.080 1.00 88.50 248 SER A O 1
ATOM 1928 N N . GLY A 1 249 ? -11.056 16.936 2.710 1.00 90.56 249 GLY A N 1
ATOM 1929 C CA . GLY A 1 249 ? -9.799 16.813 3.441 1.00 90.56 249 GLY A CA 1
ATOM 1930 C C . GLY A 1 249 ? -9.926 17.238 4.907 1.00 90.56 249 GLY A C 1
ATOM 1931 O O . GLY A 1 249 ? -10.515 18.275 5.212 1.00 90.56 249 GLY A O 1
ATOM 1932 N N . ILE A 1 250 ? -9.350 16.436 5.796 1.00 93.62 250 ILE A N 1
ATOM 1933 C CA . ILE A 1 250 ? -9.268 16.691 7.234 1.00 93.62 250 ILE A CA 1
ATOM 1934 C C . ILE A 1 250 ? -7.855 17.132 7.605 1.00 93.62 250 ILE A C 1
ATOM 1936 O O . ILE A 1 250 ? -6.878 16.616 7.063 1.00 93.62 250 ILE A O 1
ATOM 1940 N N . THR A 1 251 ? -7.725 18.065 8.543 1.00 95.25 251 THR A N 1
ATOM 1941 C CA . THR A 1 251 ? -6.427 18.359 9.160 1.00 95.25 251 THR A CA 1
ATOM 1942 C C . THR A 1 251 ? -6.088 17.218 10.112 1.00 95.25 251 THR A C 1
ATOM 1944 O O . THR A 1 251 ? -6.888 16.909 10.994 1.00 95.25 251 THR A O 1
ATOM 1947 N N . PHE A 1 252 ? -4.929 16.582 9.940 1.00 94.62 252 PHE A N 1
ATOM 1948 C CA . PHE A 1 252 ? -4.473 15.500 10.825 1.00 94.62 252 PHE A CA 1
ATOM 1949 C C . PHE A 1 252 ? -3.253 15.892 11.661 1.00 94.62 252 PHE A C 1
ATOM 1951 O O . PHE A 1 252 ? -2.968 15.259 12.671 1.00 94.62 252 PHE A O 1
ATOM 1958 N N . SER A 1 253 ? -2.523 16.939 11.280 1.00 94.00 253 SER A N 1
ATOM 1959 C CA . SER A 1 253 ? -1.430 17.455 12.098 1.00 94.00 253 SER A CA 1
ATOM 1960 C C . SER A 1 253 ? -1.353 18.968 12.009 1.00 94.00 253 SER A C 1
ATOM 1962 O O . SER A 1 253 ? -1.655 19.566 10.973 1.00 94.00 253 SER A O 1
ATOM 1964 N N . LYS A 1 254 ? -0.927 19.583 13.110 1.00 95.44 254 LYS A N 1
ATOM 1965 C CA . LYS A 1 254 ? -0.597 21.002 13.166 1.00 95.44 254 LYS A CA 1
ATOM 1966 C C . LYS A 1 254 ? 0.708 21.179 13.914 1.00 95.44 254 LYS A C 1
ATOM 1968 O O . LYS A 1 254 ? 0.805 20.792 15.076 1.00 95.44 254 LYS A O 1
ATOM 1973 N N . ASP A 1 255 ? 1.699 21.766 13.261 1.00 93.75 255 ASP A N 1
ATOM 1974 C CA . ASP A 1 255 ? 3.061 21.846 13.780 1.00 93.75 255 ASP A CA 1
ATOM 1975 C C . ASP A 1 255 ? 3.614 23.266 13.711 1.00 93.75 255 ASP A C 1
ATOM 1977 O O . ASP A 1 255 ? 3.307 24.040 12.807 1.00 93.75 255 ASP A O 1
ATOM 1981 N N . ASP A 1 256 ? 4.438 23.610 14.696 1.00 91.50 256 ASP A N 1
ATOM 1982 C CA . ASP A 1 256 ? 5.218 24.839 14.683 1.00 91.50 256 ASP A CA 1
ATOM 1983 C C . ASP A 1 256 ? 6.616 24.591 14.105 1.00 91.50 256 ASP A C 1
ATOM 1985 O O . ASP A 1 256 ? 7.048 23.458 13.872 1.00 91.50 256 ASP A O 1
ATOM 1989 N N . MET A 1 257 ? 7.350 25.677 13.868 1.00 88.88 257 MET A N 1
ATOM 1990 C CA . MET A 1 257 ? 8.695 25.587 13.303 1.00 88.88 257 MET A CA 1
ATOM 1991 C C . MET A 1 257 ? 9.649 24.800 14.216 1.00 88.88 257 MET A C 1
ATOM 1993 O O . MET A 1 257 ? 10.530 24.102 13.725 1.00 88.88 257 MET A O 1
ATOM 1997 N N . GLN A 1 258 ? 9.464 24.866 15.538 1.00 87.44 258 GLN A N 1
ATOM 1998 C CA . GLN A 1 258 ? 10.298 24.134 16.492 1.00 87.44 258 GLN A CA 1
ATOM 1999 C C . GLN A 1 258 ? 10.128 22.616 16.343 1.00 87.44 258 GLN A C 1
ATOM 2001 O O . GLN A 1 258 ? 11.111 21.876 16.376 1.00 87.44 258 GLN A O 1
ATOM 2006 N N . THR A 1 259 ? 8.895 22.164 16.119 1.00 86.75 259 THR A N 1
ATOM 2007 C CA . THR A 1 259 ? 8.565 20.762 15.846 1.00 86.75 259 THR A CA 1
ATOM 2008 C C . THR A 1 259 ? 9.162 20.296 14.516 1.00 86.75 259 THR A C 1
ATOM 2010 O O . THR A 1 259 ? 9.620 19.164 14.398 1.00 86.75 259 THR A O 1
ATOM 2013 N N . VAL A 1 260 ? 9.225 21.164 13.502 1.00 83.38 260 VAL A N 1
ATOM 2014 C CA . VAL A 1 260 ? 9.892 20.823 12.232 1.00 83.38 260 VAL A CA 1
ATOM 2015 C C . VAL A 1 260 ? 11.382 20.549 12.452 1.00 83.38 260 VAL A C 1
ATOM 2017 O O . VAL A 1 260 ? 11.900 19.554 11.948 1.00 83.38 260 VAL A O 1
ATOM 2020 N N . TRP A 1 261 ? 12.065 21.370 13.256 1.00 83.56 261 TRP A N 1
ATOM 2021 C CA . TRP A 1 261 ? 13.480 21.157 13.577 1.00 83.56 261 TRP A CA 1
ATOM 2022 C C . TRP A 1 261 ? 13.730 19.864 14.358 1.00 83.56 261 TRP A C 1
ATOM 2024 O O . TRP A 1 261 ? 14.742 19.209 14.115 1.00 83.56 261 TRP A O 1
ATOM 2034 N N . SER A 1 262 ? 12.818 19.453 15.248 1.00 82.56 262 SER A N 1
ATOM 2035 C CA . SER A 1 262 ? 12.958 18.181 15.974 1.00 82.56 262 SER A CA 1
ATOM 2036 C C . SER A 1 262 ? 12.733 16.947 15.093 1.00 82.56 262 SER A C 1
ATOM 2038 O O . SER A 1 262 ? 13.207 15.864 15.432 1.00 82.56 262 SER A O 1
ATOM 2040 N N . ARG A 1 263 ? 12.045 17.099 13.953 1.00 80.19 263 ARG A N 1
ATOM 2041 C CA . ARG A 1 263 ? 11.812 16.024 12.973 1.00 80.19 263 ARG A CA 1
ATOM 2042 C C . ARG A 1 263 ? 12.966 15.804 12.006 1.00 80.19 263 ARG A C 1
ATOM 2044 O O . ARG A 1 263 ? 13.003 14.764 11.344 1.00 80.19 263 ARG A O 1
ATOM 2051 N N . LEU A 1 264 ? 13.897 16.753 11.901 1.00 77.12 264 LEU A N 1
ATOM 2052 C CA . LEU A 1 264 ? 15.108 16.533 11.125 1.00 77.12 264 LEU A CA 1
ATOM 2053 C C . LEU A 1 264 ? 15.898 15.383 11.755 1.00 77.12 264 LEU A C 1
ATOM 2055 O O . LEU A 1 264 ? 16.230 15.397 12.942 1.00 77.12 264 LEU A O 1
ATOM 2059 N N . GLY A 1 265 ? 16.221 14.381 10.936 1.00 69.44 265 GLY A N 1
ATOM 2060 C CA . GLY A 1 265 ? 17.185 13.358 11.325 1.00 69.44 265 GLY A CA 1
ATOM 2061 C C . GLY A 1 265 ? 18.566 13.970 11.596 1.00 69.44 265 GLY A C 1
ATOM 2062 O O . GLY A 1 265 ? 18.778 15.167 11.426 1.00 69.44 265 GLY A O 1
ATOM 2063 N N . ASN A 1 266 ? 19.534 13.134 11.981 1.00 72.88 266 ASN A N 1
ATOM 2064 C CA . ASN A 1 266 ? 20.929 13.564 12.147 1.00 72.88 266 ASN A CA 1
ATOM 2065 C C . ASN A 1 266 ? 21.100 14.704 13.178 1.00 72.88 266 ASN A C 1
ATOM 2067 O O . ASN A 1 266 ? 21.740 15.713 12.900 1.00 72.88 266 ASN A O 1
ATOM 2071 N N . GLU A 1 267 ? 20.492 14.546 14.360 1.00 77.38 267 GLU A N 1
ATOM 2072 C CA . GLU A 1 267 ? 20.605 15.496 15.483 1.00 77.38 267 GLU A CA 1
ATOM 2073 C C . GLU A 1 267 ? 20.170 16.932 15.124 1.00 77.38 267 GLU A C 1
ATOM 2075 O O . GLU A 1 267 ? 20.754 17.909 15.588 1.00 77.38 267 GLU A O 1
ATOM 2080 N N . GLY A 1 268 ? 19.155 17.077 14.264 1.00 74.50 268 GLY A N 1
ATOM 2081 C CA . GLY A 1 268 ? 18.671 18.389 13.827 1.00 74.50 268 GLY A CA 1
ATOM 2082 C C . GLY A 1 268 ? 19.532 19.051 12.745 1.00 74.50 268 GLY A C 1
ATOM 2083 O O . GLY A 1 268 ? 19.282 20.201 12.382 1.00 74.50 268 GLY A O 1
ATOM 2084 N N . CYS A 1 269 ? 20.542 18.352 12.217 1.00 77.00 269 CYS A N 1
ATOM 2085 C CA . CYS A 1 269 ? 21.444 18.874 11.196 1.00 77.00 269 CYS A CA 1
ATOM 2086 C C . CYS A 1 269 ? 21.045 18.438 9.781 1.00 77.00 269 CYS A C 1
ATOM 2088 O O . CYS A 1 269 ? 20.784 17.269 9.501 1.00 77.00 269 CYS A O 1
ATOM 2090 N N . ILE A 1 270 ? 21.131 19.377 8.839 1.00 78.94 270 ILE A N 1
ATOM 2091 C CA . ILE A 1 270 ? 20.947 19.127 7.406 1.00 78.94 270 ILE A CA 1
ATOM 2092 C C . ILE A 1 270 ? 22.219 18.476 6.839 1.00 78.94 270 ILE A C 1
ATOM 2094 O O . ILE A 1 270 ? 23.301 19.065 6.860 1.00 78.94 270 ILE A O 1
ATOM 2098 N N . GLN A 1 271 ? 22.093 17.263 6.297 1.00 74.81 271 GLN A N 1
ATOM 2099 C CA . GLN A 1 271 ? 23.168 16.576 5.577 1.00 74.81 271 GLN A CA 1
ATOM 2100 C C . GLN A 1 271 ? 23.394 17.246 4.208 1.00 74.81 271 GLN A C 1
ATOM 2102 O O . GLN A 1 271 ? 22.733 16.915 3.228 1.00 74.81 271 GLN A O 1
ATOM 2107 N N . LEU A 1 272 ? 24.339 18.188 4.137 1.00 80.31 272 LEU A N 1
ATOM 2108 C CA . LEU A 1 272 ? 24.685 18.887 2.888 1.00 80.31 272 LEU A CA 1
ATOM 2109 C C . LEU A 1 272 ? 25.528 18.035 1.932 1.00 80.31 272 LEU A C 1
ATOM 2111 O O . LEU A 1 272 ? 25.468 18.211 0.719 1.00 80.31 272 LEU A O 1
ATOM 2115 N N . VAL A 1 273 ? 26.332 17.124 2.482 1.00 77.19 273 VAL A N 1
ATOM 2116 C CA . VAL A 1 273 ? 27.246 16.284 1.708 1.00 77.19 273 VAL A CA 1
ATOM 2117 C C . VAL A 1 273 ? 26.693 14.875 1.620 1.00 77.19 273 VAL A C 1
ATOM 2119 O O . VAL A 1 273 ? 26.583 14.177 2.628 1.00 77.19 273 VAL A O 1
ATOM 2122 N N . ILE A 1 274 ? 26.407 14.443 0.398 1.00 75.75 274 ILE A N 1
ATOM 2123 C CA . ILE A 1 274 ? 26.055 13.064 0.082 1.00 75.75 274 ILE A CA 1
ATOM 2124 C C . ILE A 1 274 ? 27.259 12.470 -0.662 1.00 75.75 274 ILE A C 1
ATOM 2126 O O . ILE A 1 274 ? 27.417 12.763 -1.844 1.00 75.75 274 ILE A O 1
ATOM 2130 N N . PR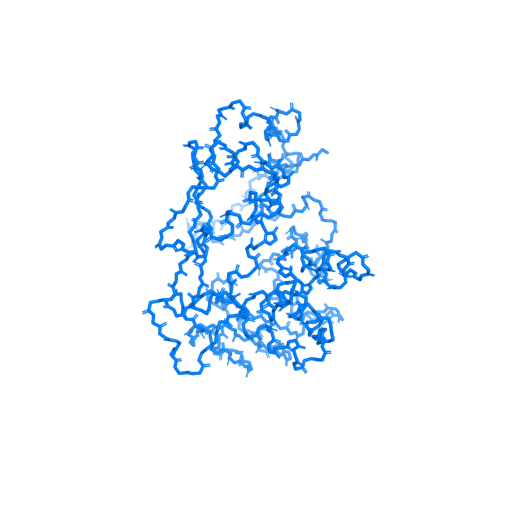O A 1 275 ? 28.138 11.688 0.002 1.00 75.06 275 PRO A N 1
ATOM 2131 C CA . PRO A 1 275 ? 29.414 11.266 -0.585 1.00 75.06 275 PRO A CA 1
ATOM 2132 C C . PRO A 1 275 ? 29.278 10.563 -1.937 1.00 75.06 275 PRO A C 1
ATOM 2134 O O . PRO A 1 275 ? 30.038 10.860 -2.846 1.00 75.06 275 PRO A O 1
ATOM 2137 N N . THR A 1 276 ? 28.254 9.722 -2.104 1.00 69.94 276 THR A N 1
ATOM 2138 C CA . THR A 1 276 ? 27.979 9.054 -3.383 1.00 69.94 276 THR A CA 1
ATOM 2139 C C . THR A 1 276 ? 27.658 10.050 -4.496 1.00 69.94 276 THR A C 1
ATOM 2141 O O . THR A 1 276 ? 28.119 9.875 -5.610 1.00 69.94 276 THR A O 1
ATOM 2144 N N . LEU A 1 277 ? 26.934 11.141 -4.212 1.00 75.94 277 LEU A N 1
ATOM 2145 C CA . LEU A 1 277 ? 26.713 12.191 -5.212 1.00 75.94 277 LEU A CA 1
ATOM 2146 C C . LEU A 1 277 ? 27.997 12.958 -5.532 1.00 75.94 277 LEU A C 1
ATOM 2148 O O . LEU A 1 277 ? 28.130 13.445 -6.647 1.00 75.94 277 LEU A O 1
ATOM 2152 N N . LEU A 1 278 ? 28.928 13.089 -4.581 1.00 81.50 278 LEU A N 1
ATOM 2153 C CA . LEU A 1 278 ? 30.217 13.727 -4.851 1.00 81.50 278 LEU A CA 1
ATOM 2154 C C . LEU A 1 278 ? 31.088 12.877 -5.782 1.00 81.50 278 LEU A C 1
ATOM 2156 O O . LEU A 1 278 ? 31.719 13.438 -6.670 1.00 81.50 278 LEU A O 1
ATOM 2160 N N . GLU A 1 279 ? 31.098 11.555 -5.604 1.00 78.31 279 GLU A N 1
ATOM 2161 C CA . GLU A 1 279 ? 31.777 10.620 -6.514 1.00 78.31 279 GLU A CA 1
ATOM 2162 C C . GLU A 1 279 ? 31.186 10.713 -7.932 1.00 78.31 279 GLU A C 1
ATOM 2164 O O . GLU A 1 279 ? 31.923 10.906 -8.894 1.00 78.31 279 GLU A O 1
ATOM 2169 N N . GLU A 1 280 ? 29.856 10.716 -8.062 1.00 72.69 280 GLU A N 1
ATOM 2170 C CA . GLU A 1 280 ? 29.169 10.901 -9.352 1.00 72.69 280 GLU A CA 1
ATOM 2171 C C . GLU A 1 280 ? 29.438 12.276 -9.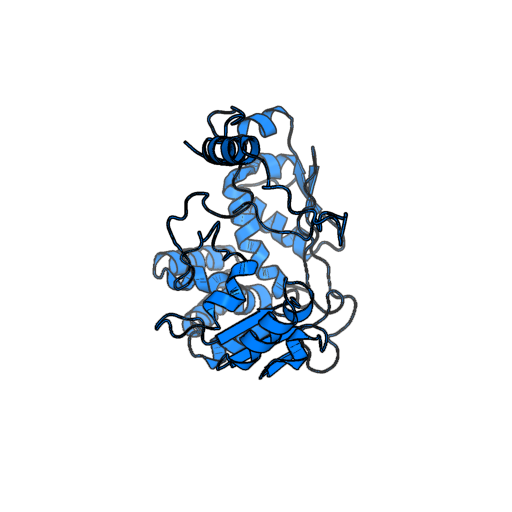989 1.00 72.69 280 GLU A C 1
ATOM 2173 O O . GLU A 1 280 ? 29.596 12.408 -11.202 1.00 72.69 280 GLU A O 1
ATOM 2178 N N . LEU A 1 281 ? 29.514 13.338 -9.182 1.00 77.69 281 LEU A N 1
ATOM 2179 C CA . LEU A 1 281 ? 29.844 14.679 -9.670 1.00 77.69 281 LEU A CA 1
ATOM 2180 C C . LEU A 1 281 ? 31.261 14.746 -10.256 1.00 77.69 281 LEU A C 1
ATOM 2182 O O . LEU A 1 281 ? 31.465 15.477 -11.222 1.00 77.69 281 LEU A O 1
ATOM 2186 N N . GLN A 1 282 ? 32.217 13.977 -9.723 1.00 79.25 282 GLN A N 1
ATOM 2187 C CA . GLN A 1 282 ? 33.572 13.895 -10.284 1.00 79.25 282 GLN A CA 1
ATOM 2188 C C . GLN A 1 282 ? 33.579 13.240 -11.672 1.00 79.25 282 GLN A C 1
ATOM 2190 O O . GLN A 1 282 ? 34.367 13.638 -12.526 1.00 79.25 282 GLN A O 1
ATOM 2195 N N . VAL A 1 283 ? 32.673 12.292 -11.940 1.00 72.88 283 VAL A N 1
ATOM 2196 C CA . VAL A 1 283 ? 32.514 11.690 -13.277 1.00 72.88 283 VAL A CA 1
ATOM 2197 C C . VAL A 1 283 ? 32.077 12.741 -14.303 1.00 72.88 283 VAL A C 1
ATOM 2199 O O . VAL A 1 283 ? 32.553 12.739 -15.438 1.00 72.88 283 VAL A O 1
ATOM 2202 N N . LEU A 1 284 ? 31.231 13.698 -13.903 1.00 67.56 284 LEU A N 1
ATOM 2203 C CA . LEU A 1 284 ? 30.770 14.772 -14.790 1.00 67.56 284 LEU A CA 1
ATOM 2204 C C . LEU A 1 284 ? 31.887 15.738 -15.213 1.00 67.56 284 LEU A C 1
ATOM 2206 O O . LEU A 1 284 ? 31.768 16.345 -16.277 1.00 67.56 284 LEU A O 1
ATOM 2210 N N . GLU A 1 285 ? 32.964 15.881 -14.431 1.00 68.38 285 GLU A N 1
ATOM 2211 C CA . GLU A 1 285 ? 34.113 16.723 -14.807 1.00 68.38 285 GLU A CA 1
ATOM 2212 C C . GLU A 1 285 ? 34.833 16.201 -16.057 1.00 68.38 285 GLU A C 1
ATOM 2214 O O . GLU A 1 285 ? 35.394 16.990 -16.817 1.00 68.38 285 GLU A O 1
ATOM 2219 N N . ALA A 1 286 ? 34.774 14.890 -16.312 1.00 70.56 286 ALA A N 1
ATOM 2220 C CA . ALA A 1 286 ? 35.307 14.298 -17.537 1.00 70.56 286 ALA A CA 1
ATOM 2221 C C . ALA A 1 286 ? 34.448 14.622 -18.778 1.00 70.56 286 ALA A C 1
ATOM 2223 O O . ALA A 1 286 ? 34.933 14.468 -19.900 1.00 70.56 286 ALA A O 1
ATOM 2224 N N . GLY A 1 287 ? 33.215 15.111 -18.573 1.00 59.00 287 GLY A N 1
ATOM 2225 C CA . GLY A 1 287 ? 32.239 15.452 -19.606 1.00 59.00 287 GLY A CA 1
ATOM 2226 C C . GLY A 1 287 ? 31.774 14.243 -20.433 1.00 59.00 287 GLY A C 1
ATOM 2227 O O . GLY A 1 287 ? 32.445 13.213 -20.494 1.00 59.00 287 GLY A O 1
ATOM 2228 N N . PRO A 1 288 ? 30.622 14.320 -21.119 1.00 59.56 288 PRO A N 1
ATOM 2229 C CA . PRO A 1 288 ? 30.361 13.382 -22.199 1.00 59.56 288 PRO A CA 1
ATOM 2230 C C . PRO A 1 288 ? 31.429 13.575 -23.286 1.00 59.56 288 PRO A C 1
ATOM 2232 O O . PRO A 1 288 ? 31.708 14.703 -23.696 1.00 59.56 288 PRO A O 1
ATOM 2235 N N . VAL A 1 289 ? 32.003 12.474 -23.783 1.00 59.44 289 VAL A N 1
ATOM 2236 C CA . VAL A 1 289 ? 32.724 12.476 -25.066 1.00 59.44 289 VAL A CA 1
ATOM 2237 C C . VAL A 1 289 ? 31.771 13.076 -26.096 1.00 59.44 289 VAL A C 1
ATOM 2239 O O . VAL A 1 289 ? 30.632 12.623 -26.164 1.00 59.44 289 VAL A O 1
ATOM 2242 N N . ASP A 1 290 ? 32.193 14.105 -26.833 1.00 56.88 290 ASP A N 1
ATOM 2243 C CA . ASP A 1 290 ? 31.362 14.823 -27.807 1.00 56.88 290 ASP A CA 1
ATOM 2244 C C . ASP A 1 290 ? 30.584 13.836 -28.697 1.00 56.88 290 ASP A C 1
ATOM 2246 O O . ASP A 1 290 ? 31.152 13.165 -29.560 1.00 56.88 290 ASP A O 1
ATOM 2250 N N . ARG A 1 291 ? 29.283 13.670 -28.415 1.00 54.84 291 ARG A N 1
ATOM 2251 C CA . ARG A 1 291 ? 28.408 12.727 -29.131 1.00 54.84 291 ARG A CA 1
ATOM 2252 C C . ARG A 1 291 ? 27.752 13.378 -30.350 1.00 54.84 291 ARG A C 1
ATOM 2254 O O . ARG A 1 291 ? 26.990 12.714 -31.052 1.00 54.84 291 ARG A O 1
ATOM 2261 N N . ALA A 1 292 ? 28.020 14.660 -30.605 1.00 56.34 292 ALA A N 1
ATOM 2262 C CA . ALA A 1 292 ? 27.556 15.333 -31.805 1.00 56.34 292 ALA A CA 1
ATOM 2263 C C . ALA A 1 292 ? 28.462 14.944 -32.982 1.00 56.34 292 ALA A C 1
ATOM 2265 O O . ALA A 1 292 ? 29.626 15.326 -33.064 1.00 56.34 292 ALA A O 1
ATOM 2266 N N . ASN A 1 293 ? 27.920 14.184 -33.930 1.00 59.62 293 ASN A N 1
ATOM 2267 C CA . ASN A 1 293 ? 28.534 14.051 -35.246 1.00 59.62 293 ASN A CA 1
ATOM 2268 C C . ASN A 1 293 ? 28.101 15.259 -36.097 1.00 59.62 293 ASN A C 1
ATOM 2270 O O . ASN A 1 293 ? 26.955 15.693 -36.023 1.00 59.62 293 ASN A O 1
ATOM 2274 N N . THR A 1 294 ? 28.989 15.772 -36.951 1.00 68.81 294 THR A N 1
ATOM 2275 C CA . THR A 1 294 ? 28.689 16.782 -37.985 1.00 68.81 294 THR A CA 1
ATOM 2276 C C . THR A 1 294 ? 27.428 16.501 -38.813 1.00 68.81 294 THR A C 1
ATOM 2278 O O . THR A 1 294 ? 26.813 17.436 -39.320 1.00 68.81 294 THR A O 1
ATOM 2281 N N . GLU A 1 295 ? 27.028 15.234 -38.932 1.00 72.31 295 GLU A N 1
ATOM 2282 C CA . GLU A 1 295 ? 25.823 14.804 -39.647 1.00 72.31 295 GLU A CA 1
ATOM 2283 C C . GLU A 1 295 ? 24.518 15.065 -38.863 1.00 72.31 295 GLU A C 1
ATOM 2285 O O . GLU A 1 295 ? 23.475 15.317 -39.462 1.00 72.31 295 GLU A O 1
ATOM 2290 N N . PHE A 1 296 ? 24.582 15.087 -37.526 1.00 67.50 296 PHE A N 1
ATOM 2291 C CA . PHE A 1 296 ? 23.462 15.379 -36.629 1.00 67.50 296 PHE A CA 1
ATOM 2292 C C . PHE A 1 296 ? 23.946 16.278 -35.476 1.00 67.50 296 PHE A C 1
ATOM 2294 O O . PHE A 1 296 ? 24.293 15.774 -34.407 1.00 67.50 296 PHE A O 1
ATOM 2301 N N . PRO A 1 297 ? 23.957 17.616 -35.651 1.00 70.62 297 PRO A N 1
ATOM 2302 C CA . PRO A 1 297 ? 24.520 18.570 -34.686 1.00 70.62 297 PRO A CA 1
ATOM 2303 C C . PRO A 1 297 ? 23.644 18.773 -33.434 1.00 70.62 297 PRO A C 1
ATOM 2305 O O . PRO A 1 297 ? 23.739 19.794 -32.754 1.00 70.62 297 PRO A O 1
ATOM 2308 N N . PHE A 1 298 ? 22.762 17.821 -33.133 1.00 65.62 298 PHE A N 1
ATOM 2309 C CA . PHE A 1 298 ? 21.893 17.833 -31.968 1.00 65.62 298 PHE A CA 1
ATOM 2310 C C . PHE A 1 298 ? 22.334 16.727 -31.015 1.00 65.62 298 PHE A C 1
ATOM 2312 O O . PHE A 1 298 ? 22.310 15.549 -31.365 1.00 65.62 298 PHE A O 1
ATOM 2319 N N . ALA A 1 299 ? 22.698 17.098 -29.789 1.00 61.53 299 ALA A N 1
ATOM 2320 C CA . ALA A 1 299 ? 22.842 16.130 -28.714 1.00 61.53 299 ALA A CA 1
ATOM 2321 C C . ALA A 1 299 ? 21.439 15.691 -28.270 1.00 61.53 299 ALA A C 1
ATOM 2323 O O . ALA A 1 299 ? 20.669 16.490 -27.729 1.00 61.53 299 ALA A O 1
ATOM 2324 N N . LEU A 1 300 ? 21.086 14.428 -28.518 1.00 56.88 300 LEU A N 1
ATOM 2325 C CA . LEU A 1 300 ? 19.847 13.857 -28.006 1.00 56.88 300 LEU A CA 1
ATOM 2326 C C . LEU A 1 300 ? 19.977 13.674 -26.488 1.00 56.88 300 LEU A C 1
ATOM 2328 O O . LEU A 1 300 ? 20.583 12.718 -26.017 1.00 56.88 300 LEU A O 1
ATOM 2332 N N . SER A 1 301 ? 19.382 14.583 -25.719 1.00 55.97 301 SER A N 1
ATOM 2333 C CA . SER A 1 301 ? 19.205 14.417 -24.273 1.00 55.97 301 SER A CA 1
ATOM 2334 C C . SER A 1 301 ? 17.924 13.621 -24.010 1.00 55.97 301 SER A C 1
ATOM 2336 O O . SER A 1 301 ? 16.908 14.162 -23.576 1.00 55.97 301 SER A O 1
ATOM 2338 N N . ALA A 1 302 ? 17.931 12.337 -24.367 1.00 50.56 302 ALA A N 1
ATOM 2339 C CA . ALA A 1 302 ? 16.817 11.427 -24.116 1.00 50.56 302 ALA A CA 1
ATOM 2340 C C . ALA A 1 302 ? 17.146 10.534 -22.922 1.00 50.56 302 ALA A C 1
ATOM 2342 O O . ALA A 1 302 ? 17.471 9.370 -23.100 1.00 50.56 302 ALA A O 1
ATOM 2343 N N . GLY A 1 303 ? 17.089 11.101 -21.714 1.00 45.22 303 GLY A N 1
ATOM 2344 C CA . GLY A 1 303 ? 16.978 10.333 -20.470 1.00 45.22 303 GLY A CA 1
ATOM 2345 C C . GLY A 1 303 ? 17.971 9.182 -20.280 1.00 45.22 303 GLY A C 1
ATOM 2346 O O . GLY A 1 303 ? 17.621 8.222 -19.594 1.00 45.22 303 GLY A O 1
ATOM 2347 N N . GLU A 1 304 ? 19.177 9.248 -20.857 1.00 42.50 304 GLU A N 1
ATOM 2348 C CA . GLU A 1 304 ? 20.242 8.339 -20.447 1.00 42.50 304 GLU A CA 1
ATOM 2349 C C . GLU A 1 304 ? 20.501 8.602 -18.967 1.00 42.50 304 GLU A C 1
ATOM 2351 O O . GLU A 1 304 ? 20.676 9.748 -18.529 1.00 42.50 304 GLU A O 1
ATOM 2356 N N . ARG A 1 305 ? 20.450 7.530 -18.173 1.00 46.12 305 ARG A N 1
ATOM 2357 C CA . ARG A 1 305 ? 20.975 7.608 -16.821 1.00 46.12 305 ARG A CA 1
ATOM 2358 C C . ARG A 1 305 ? 22.442 8.006 -16.929 1.00 46.12 305 ARG A C 1
ATOM 2360 O O . ARG A 1 305 ? 23.141 7.622 -17.855 1.00 46.12 305 ARG A O 1
ATOM 2367 N N . ARG A 1 306 ? 22.864 8.811 -15.960 1.00 44.00 306 ARG A N 1
ATOM 2368 C CA . ARG A 1 306 ? 24.271 8.921 -15.595 1.00 44.00 306 ARG A CA 1
ATOM 2369 C C . ARG A 1 306 ? 24.684 7.495 -15.219 1.00 44.00 306 ARG A C 1
ATOM 2371 O O . ARG A 1 306 ? 24.123 6.967 -14.255 1.00 44.00 306 ARG A O 1
ATOM 2378 N N . ASP A 1 307 ? 25.455 6.869 -16.099 1.00 35.69 307 ASP A N 1
ATOM 2379 C CA . ASP A 1 307 ? 26.048 5.545 -15.899 1.00 35.69 307 ASP A CA 1
ATOM 2380 C C . ASP A 1 307 ? 27.041 5.570 -14.736 1.00 35.69 307 ASP A C 1
ATOM 2382 O O . ASP A 1 307 ? 27.750 6.597 -14.614 1.00 35.69 307 ASP A O 1
#

pLDDT: mean 88.16, std 15.28, range [32.09, 98.75]